Protein AF-A0A7S1A5G5-F1 (afdb_monomer_lite)

Radius of gyration: 17.15 Å; chains: 1; bounding box: 39×40×48 Å

Structure (mmCIF, N/CA/C/O backbone):
data_AF-A0A7S1A5G5-F1
#
_entry.id   AF-A0A7S1A5G5-F1
#
loop_
_atom_site.group_PDB
_atom_site.id
_atom_site.type_symbol
_atom_site.label_atom_id
_atom_site.label_alt_id
_atom_site.label_comp_id
_atom_site.label_asym_id
_atom_site.label_entity_id
_atom_site.label_seq_id
_atom_site.pdbx_PDB_ins_code
_atom_site.Cartn_x
_atom_site.Cartn_y
_atom_site.Cartn_z
_atom_site.occupancy
_atom_site.B_iso_or_equiv
_atom_site.auth_seq_id
_atom_site.auth_comp_id
_atom_site.auth_asym_id
_atom_site.auth_atom_id
_atom_site.pdbx_PDB_model_num
ATOM 1 N N . SER A 1 1 ? -22.396 4.735 -1.078 1.00 53.94 1 SER A N 1
ATOM 2 C CA . SER A 1 1 ? -22.235 4.340 -2.494 1.00 53.94 1 SER A CA 1
ATOM 3 C C . SER A 1 1 ? -21.031 5.068 -3.042 1.00 53.94 1 SER A C 1
ATOM 5 O O . SER A 1 1 ? -21.067 6.291 -3.090 1.00 53.94 1 SER A O 1
ATOM 7 N N . TYR A 1 2 ? -19.968 4.350 -3.393 1.00 58.31 2 TYR A N 1
ATOM 8 C CA . TYR A 1 2 ? -18.767 4.953 -3.966 1.00 58.31 2 TYR A CA 1
ATOM 9 C C . TYR A 1 2 ? -19.059 5.530 -5.351 1.00 58.31 2 TYR A C 1
ATOM 11 O O . TYR A 1 2 ? -19.687 4.869 -6.181 1.00 58.31 2 TYR A O 1
ATOM 19 N N . MET A 1 3 ? -18.633 6.769 -5.598 1.00 66.31 3 MET A N 1
ATOM 20 C CA . MET A 1 3 ? -18.735 7.368 -6.924 1.00 66.31 3 MET A CA 1
ATOM 21 C C . MET A 1 3 ? -17.591 6.822 -7.777 1.00 66.31 3 MET A C 1
ATOM 23 O O . MET A 1 3 ? -16.428 7.109 -7.516 1.00 66.31 3 MET A O 1
ATOM 27 N N . ASN A 1 4 ? -17.918 6.011 -8.783 1.00 71.06 4 ASN A N 1
ATOM 28 C CA . ASN A 1 4 ? -16.939 5.541 -9.758 1.00 71.06 4 ASN A CA 1
ATOM 29 C C . ASN A 1 4 ? -16.370 6.758 -10.514 1.00 71.06 4 ASN A C 1
ATOM 31 O O . ASN A 1 4 ? -17.084 7.420 -11.273 1.00 71.06 4 ASN A O 1
ATOM 35 N N . MET A 1 5 ? -15.085 7.050 -10.293 1.00 74.75 5 MET A N 1
ATOM 36 C CA . MET A 1 5 ? -14.410 8.215 -10.873 1.00 74.75 5 MET A CA 1
ATOM 37 C C . MET A 1 5 ? -13.853 7.948 -12.276 1.00 74.75 5 MET A C 1
ATOM 39 O O . MET A 1 5 ? -13.301 8.865 -12.887 1.00 74.75 5 MET A O 1
ATOM 43 N N . SER A 1 6 ? -14.028 6.743 -12.832 1.00 72.88 6 SER A N 1
ATOM 44 C CA . SER A 1 6 ? -13.452 6.355 -14.124 1.00 72.88 6 SER A CA 1
ATOM 45 C C . SER A 1 6 ? -13.900 7.251 -15.273 1.00 72.88 6 SER A C 1
ATOM 47 O O . SER A 1 6 ? -13.101 7.532 -16.158 1.00 72.88 6 SER A O 1
ATOM 49 N N . ARG A 1 7 ? -15.130 7.787 -15.252 1.00 74.81 7 ARG A N 1
ATOM 50 C CA . ARG A 1 7 ? -15.585 8.741 -16.284 1.00 74.81 7 ARG A CA 1
ATOM 51 C C . ARG A 1 7 ? -14.850 10.076 -16.226 1.00 74.81 7 ARG A C 1
ATOM 53 O O . ARG A 1 7 ? -14.501 10.614 -17.268 1.00 74.81 7 ARG A O 1
ATOM 60 N N . PHE A 1 8 ? -14.619 10.606 -15.027 1.00 77.81 8 PHE A N 1
ATOM 61 C CA . PHE A 1 8 ? -13.888 11.862 -14.860 1.00 77.81 8 PHE A CA 1
ATOM 62 C C . PHE A 1 8 ? -12.409 11.670 -15.205 1.00 77.81 8 PHE A C 1
ATOM 64 O O . PHE A 1 8 ? -11.831 12.440 -15.967 1.00 77.81 8 PHE A O 1
ATOM 71 N N . ARG A 1 9 ? -11.817 10.576 -14.721 1.00 77.56 9 ARG A N 1
ATOM 72 C CA . ARG A 1 9 ? -10.421 10.224 -14.992 1.00 77.56 9 ARG A CA 1
ATOM 73 C C . ARG A 1 9 ? -10.179 9.828 -16.450 1.00 77.56 9 ARG A C 1
ATOM 75 O O . ARG A 1 9 ? -9.065 9.988 -16.923 1.00 77.56 9 ARG A O 1
ATOM 82 N N . ALA A 1 10 ? -11.202 9.399 -17.193 1.00 76.00 10 ALA A N 1
ATOM 83 C CA . ALA A 1 10 ? -11.116 9.212 -18.644 1.00 76.00 10 ALA A CA 1
ATOM 84 C C . ALA A 1 10 ? -10.923 10.523 -19.419 1.00 76.00 10 ALA A C 1
ATOM 86 O O . ALA A 1 10 ? -10.348 10.493 -20.503 1.00 76.00 10 ALA A O 1
ATOM 87 N N . LEU A 1 11 ? -11.392 11.660 -18.889 1.00 81.38 11 LEU A N 1
ATOM 88 C CA . LEU A 1 11 ? -11.226 12.969 -19.532 1.00 81.38 11 LEU A CA 1
ATOM 89 C C . LEU A 1 11 ? -9.823 13.545 -19.310 1.00 81.38 11 LEU A C 1
ATOM 91 O O . LEU A 1 11 ? -9.314 14.251 -20.175 1.00 81.38 11 LEU A O 1
ATOM 95 N N . CYS A 1 12 ? -9.198 13.219 -18.174 1.00 75.88 12 CYS A N 1
ATOM 96 C CA . CYS A 1 12 ? -7.877 13.717 -17.782 1.00 75.88 12 CYS A CA 1
ATOM 97 C C . CYS A 1 12 ? -6.960 12.576 -17.292 1.00 75.88 12 CYS A C 1
ATOM 99 O O . CYS A 1 12 ? -6.492 12.620 -16.152 1.00 75.88 12 CYS A O 1
ATOM 101 N N . PRO A 1 13 ? -6.700 11.531 -18.099 1.00 73.88 13 PRO A N 1
ATOM 102 C CA . PRO A 1 13 ? -6.067 10.311 -17.602 1.00 73.88 13 PRO A CA 1
ATOM 103 C C . PRO A 1 13 ? -4.611 10.530 -17.170 1.00 73.88 13 PRO A C 1
ATOM 105 O O . PRO A 1 13 ? -4.161 9.868 -16.238 1.00 73.88 13 PRO A O 1
ATOM 108 N N . GLU A 1 14 ? -3.904 11.491 -17.770 1.00 71.81 14 GLU A N 1
ATOM 109 C CA . GLU A 1 14 ? -2.570 11.925 -17.327 1.00 71.81 14 GLU A CA 1
ATOM 110 C C . GLU A 1 14 ? -2.634 12.606 -15.961 1.00 71.81 14 GLU A C 1
ATOM 112 O O . GLU A 1 14 ? -2.073 12.105 -14.997 1.00 71.81 14 GLU A O 1
ATOM 117 N N . THR A 1 15 ? -3.403 13.692 -15.839 1.00 74.56 15 THR A N 1
ATOM 118 C CA . THR A 1 15 ? -3.534 14.451 -14.584 1.00 74.56 15 THR A CA 1
ATOM 119 C C . THR A 1 15 ? -4.036 13.591 -13.428 1.00 74.56 15 THR A C 1
ATOM 121 O O . THR A 1 15 ? -3.717 13.849 -12.272 1.00 74.56 15 THR A O 1
ATOM 124 N N . CYS A 1 16 ? -4.848 12.580 -13.727 1.00 73.38 16 CYS A N 1
ATOM 125 C CA . CYS A 1 16 ? -5.401 11.685 -12.728 1.00 73.38 16 CYS A CA 1
ATOM 126 C C . CYS A 1 16 ? -4.506 10.490 -12.389 1.00 73.38 16 CYS A C 1
ATOM 128 O O . CYS A 1 16 ? -4.918 9.708 -11.538 1.00 73.38 16 CYS A O 1
ATOM 130 N N . GLY A 1 17 ? -3.340 10.318 -13.019 1.00 73.69 17 GLY A N 1
ATOM 131 C CA . GLY A 1 17 ? -2.408 9.228 -12.698 1.00 73.69 17 GLY A CA 1
ATOM 132 C C . GLY A 1 17 ? -2.804 7.866 -13.259 1.00 73.69 17 GLY A C 1
ATOM 133 O O . GLY A 1 17 ? -2.367 6.814 -12.787 1.00 73.69 17 GLY A O 1
ATOM 134 N N . CYS A 1 18 ? -3.696 7.874 -14.246 1.00 75.56 18 CYS A N 1
ATOM 135 C CA . CYS A 1 18 ? -4.133 6.677 -14.951 1.00 75.56 18 CYS A CA 1
ATOM 136 C C . CYS A 1 18 ? -3.281 6.401 -16.189 1.00 75.56 18 CYS A C 1
ATOM 138 O O . CYS A 1 18 ? -3.142 5.250 -16.590 1.00 75.56 18 CYS A O 1
ATOM 140 N N . HIS A 1 19 ? -2.713 7.456 -16.773 1.00 66.62 19 HIS A N 1
ATOM 141 C CA . HIS A 1 19 ? -1.817 7.415 -17.923 1.00 66.62 19 HIS A CA 1
ATOM 142 C C . HIS A 1 19 ? -0.370 7.759 -17.553 1.00 66.62 19 HIS A C 1
ATOM 144 O O . HIS A 1 19 ? 0.483 7.723 -18.436 1.00 66.62 19 HIS A O 1
ATOM 150 N N . ASP A 1 20 ? -0.094 8.145 -16.300 1.00 54.00 20 ASP A N 1
ATOM 151 C CA . ASP A 1 20 ? 1.200 8.714 -15.909 1.00 54.00 20 ASP A CA 1
ATOM 152 C C . ASP A 1 20 ? 2.290 7.638 -15.888 1.00 54.00 20 ASP A C 1
ATOM 154 O O . ASP A 1 20 ? 2.591 7.007 -14.890 1.00 54.00 20 ASP A O 1
ATOM 158 N N . PHE A 1 21 ? 2.786 7.376 -17.088 1.00 53.59 21 PHE A N 1
ATOM 159 C CA . PHE A 1 21 ? 4.011 6.675 -17.422 1.00 53.59 21 PHE A CA 1
ATOM 160 C C . PHE A 1 21 ? 4.822 7.512 -18.435 1.00 53.59 21 PHE A C 1
ATOM 162 O O . PHE A 1 21 ? 5.842 7.065 -18.949 1.00 53.59 21 PHE A O 1
ATOM 169 N N . ALA A 1 22 ? 4.321 8.702 -18.805 1.00 35.31 22 ALA A N 1
ATOM 170 C CA . ALA A 1 22 ? 4.762 9.468 -19.972 1.00 35.31 22 ALA A CA 1
ATOM 171 C C . ALA A 1 22 ? 5.709 10.629 -19.630 1.00 35.31 22 ALA A C 1
ATOM 173 O O . ALA A 1 22 ? 6.331 11.183 -20.535 1.00 35.31 22 ALA A O 1
ATOM 174 N N . ARG A 1 23 ? 5.842 11.009 -18.350 1.00 39.91 23 ARG A N 1
ATOM 175 C CA . ARG A 1 23 ? 6.728 12.112 -17.929 1.00 39.91 23 ARG A CA 1
ATOM 176 C C . ARG A 1 23 ? 8.087 11.679 -17.378 1.00 39.91 23 ARG A C 1
ATOM 178 O O . ARG A 1 23 ? 8.891 12.539 -17.039 1.00 39.91 23 ARG A O 1
ATOM 185 N N . GLY A 1 24 ? 8.369 10.380 -17.382 1.00 37.06 24 GLY A N 1
ATOM 186 C CA . GLY A 1 24 ? 9.663 9.815 -17.018 1.00 37.06 24 GLY A CA 1
ATOM 187 C C . GLY A 1 24 ? 9.521 8.347 -16.642 1.00 37.06 24 GLY A C 1
ATOM 188 O O . GLY A 1 24 ? 8.465 7.916 -16.185 1.00 37.06 24 GLY A O 1
ATOM 189 N N . PHE A 1 25 ? 10.597 7.581 -16.802 1.00 43.62 25 PHE A N 1
ATOM 190 C CA . PHE A 1 25 ? 10.705 6.182 -16.364 1.00 43.62 25 PHE A CA 1
ATOM 191 C C . PHE A 1 25 ? 10.647 6.009 -14.828 1.00 43.62 25 PHE A C 1
ATOM 193 O O . PHE A 1 25 ? 10.881 4.915 -14.323 1.00 43.62 25 PHE A O 1
ATOM 200 N N . GLU A 1 26 ? 10.340 7.085 -14.101 1.00 48.31 26 GLU A N 1
ATOM 201 C CA . GLU A 1 26 ? 10.423 7.225 -12.647 1.00 48.31 26 GLU A CA 1
ATOM 202 C C . GLU A 1 26 ? 9.065 7.015 -11.947 1.00 48.31 26 GLU A C 1
ATOM 204 O O . GLU A 1 26 ? 9.048 6.684 -10.769 1.00 48.31 26 GLU A O 1
ATOM 209 N N . ASP A 1 27 ? 7.926 7.097 -12.656 1.00 51.88 27 ASP A N 1
ATOM 210 C CA . ASP A 1 27 ? 6.588 7.011 -12.037 1.00 51.88 27 ASP A CA 1
ATOM 211 C C . ASP A 1 27 ? 5.719 5.867 -12.589 1.00 51.88 27 ASP A C 1
ATOM 213 O O . ASP A 1 27 ? 4.589 6.029 -13.035 1.00 51.88 2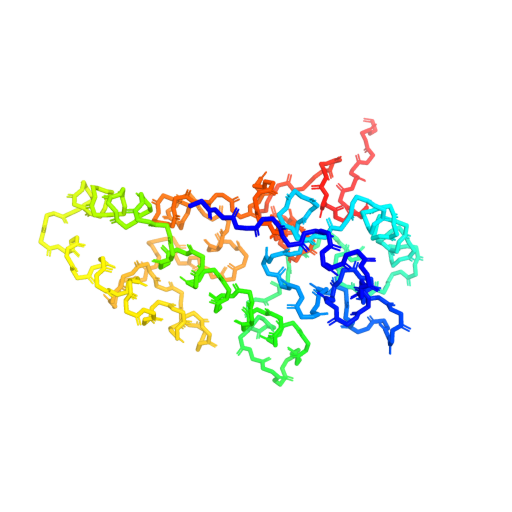7 ASP A O 1
ATOM 217 N N . VAL A 1 28 ? 6.221 4.634 -12.515 1.00 52.34 28 VAL A N 1
ATOM 218 C CA . VAL A 1 28 ? 5.406 3.419 -12.762 1.00 52.34 28 VAL A CA 1
ATOM 219 C C . VAL A 1 28 ? 4.363 3.157 -11.673 1.00 52.34 28 VAL A C 1
ATOM 221 O O . VAL A 1 28 ? 3.599 2.186 -11.725 1.00 52.34 28 VAL A O 1
ATOM 224 N N . THR A 1 29 ? 4.335 4.020 -10.667 1.00 56.38 29 THR A N 1
ATOM 225 C CA . THR A 1 29 ? 3.512 3.890 -9.480 1.00 56.38 29 THR A CA 1
ATOM 226 C C . THR A 1 29 ? 2.082 4.378 -9.730 1.00 56.38 29 THR A C 1
ATOM 228 O O . THR A 1 29 ? 1.156 3.961 -9.022 1.00 56.38 29 THR A O 1
ATOM 231 N N . GLY A 1 30 ? 1.888 5.185 -10.789 1.00 58.06 30 GLY A N 1
ATOM 232 C CA . GLY A 1 30 ? 0.628 5.757 -11.264 1.00 58.06 30 GLY A CA 1
ATOM 233 C C . GLY A 1 30 ? 0.053 6.791 -10.297 1.00 58.06 30 GLY A C 1
ATOM 234 O O . GLY A 1 30 ? -1.140 6.752 -9.960 1.00 58.06 30 GLY A O 1
ATOM 235 N N . TRP A 1 31 ? 0.916 7.661 -9.789 1.00 65.12 31 TRP A N 1
ATOM 236 C CA . TRP A 1 31 ? 0.532 8.873 -9.083 1.00 65.12 31 TRP A CA 1
ATOM 237 C C . TRP A 1 31 ? -0.184 9.846 -10.042 1.00 65.12 31 TRP A C 1
ATOM 239 O O . TRP A 1 31 ? 0.112 9.847 -11.231 1.00 65.12 31 TRP A O 1
ATOM 249 N N . PRO A 1 32 ? -1.166 10.656 -9.597 1.00 72.62 32 PRO A N 1
ATOM 250 C CA . PRO A 1 32 ? -1.780 10.723 -8.266 1.00 72.62 32 PRO A CA 1
ATOM 251 C C . PRO A 1 32 ? -2.921 9.719 -8.019 1.00 72.62 32 PRO A C 1
ATOM 253 O O . PRO A 1 32 ? -3.595 9.818 -6.996 1.00 72.62 32 PRO A O 1
ATOM 256 N N . ALA A 1 33 ? -3.195 8.762 -8.917 1.00 78.88 33 ALA A N 1
ATOM 257 C CA . ALA A 1 33 ? -4.305 7.821 -8.714 1.00 78.88 33 ALA A CA 1
ATOM 258 C C . ALA A 1 33 ? -4.102 6.924 -7.483 1.00 78.88 33 ALA A C 1
ATOM 260 O O . ALA A 1 33 ? -5.093 6.517 -6.874 1.00 78.88 33 ALA A O 1
ATOM 261 N N . THR A 1 34 ? -2.837 6.590 -7.188 1.00 85.88 34 THR A N 1
ATOM 262 C CA . THR A 1 34 ? -2.381 5.732 -6.081 1.00 85.88 34 THR A CA 1
ATOM 263 C C . THR A 1 34 ? -3.257 4.483 -5.924 1.00 85.88 34 THR A C 1
ATOM 265 O O . THR A 1 34 ? -3.398 3.698 -6.867 1.00 85.88 34 THR A O 1
ATOM 268 N N . ILE A 1 35 ? -3.892 4.302 -4.768 1.00 89.56 35 ILE A N 1
ATOM 269 C CA . ILE A 1 35 ? -4.767 3.176 -4.455 1.00 89.56 35 ILE A CA 1
ATOM 270 C C . ILE A 1 35 ? -6.036 3.147 -5.313 1.00 89.56 35 ILE A C 1
ATOM 272 O O . ILE A 1 35 ? -6.572 2.086 -5.620 1.00 89.56 35 ILE A O 1
ATOM 276 N N . PHE A 1 36 ? -6.504 4.298 -5.787 1.00 88.69 36 PHE A N 1
ATOM 277 C CA . PHE A 1 36 ? -7.690 4.392 -6.635 1.00 88.69 36 PHE A CA 1
ATOM 278 C C . PHE A 1 36 ? -7.375 4.126 -8.108 1.00 88.69 36 PHE A C 1
ATOM 280 O O . PHE A 1 36 ? -8.221 4.338 -8.972 1.00 88.69 36 PHE A O 1
ATOM 287 N N . GLY A 1 37 ? -6.154 3.711 -8.430 1.00 84.19 37 GLY A N 1
ATOM 288 C CA . GLY A 1 37 ? -5.707 3.472 -9.792 1.00 84.19 37 GLY A CA 1
ATOM 289 C C . GLY A 1 37 ? -6.096 2.116 -10.389 1.00 84.19 37 GLY A C 1
ATOM 290 O O . GLY A 1 37 ? -5.412 1.663 -11.311 1.00 84.19 37 GLY A O 1
ATOM 291 N N . SER A 1 38 ? -7.121 1.439 -9.855 1.00 84.06 38 SER A N 1
ATOM 292 C CA . SER A 1 38 ? -7.667 0.198 -10.425 1.00 84.06 38 SER A CA 1
ATOM 293 C C . SER A 1 38 ? -8.583 0.489 -11.608 1.00 84.06 38 SER A C 1
ATOM 295 O O . SER A 1 38 ? -9.193 1.558 -11.681 1.00 84.06 38 SER A O 1
ATOM 297 N N . SER A 1 39 ? -8.720 -0.473 -12.521 1.00 76.88 39 SER A N 1
ATOM 298 C CA . SER A 1 39 ? -9.602 -0.318 -13.680 1.00 76.88 39 SER A CA 1
ATOM 299 C C . SER A 1 39 ? -11.089 -0.249 -13.305 1.00 76.88 39 SER A C 1
ATOM 301 O O . SER A 1 39 ? -11.886 0.426 -13.953 1.00 76.88 39 SER A O 1
ATOM 303 N N . VAL A 1 40 ? -11.472 -0.916 -12.215 1.00 76.19 40 VAL A N 1
ATOM 304 C CA . VAL A 1 40 ? -12.870 -0.980 -11.770 1.00 76.19 40 VAL A CA 1
ATOM 305 C C . VAL A 1 40 ? -13.297 0.294 -11.043 1.00 76.19 40 VAL A C 1
ATOM 307 O O . VAL A 1 40 ? -14.464 0.680 -11.119 1.00 76.19 40 VAL A O 1
ATOM 310 N N . PHE A 1 41 ? -12.375 0.954 -10.338 1.00 73.94 41 PHE A N 1
ATOM 311 C CA . PHE A 1 41 ? -12.731 2.006 -9.386 1.00 73.94 41 PHE A CA 1
ATOM 312 C C . PHE A 1 41 ? -12.289 3.412 -9.794 1.00 73.94 41 PHE A C 1
ATOM 314 O O . PHE A 1 41 ? -12.915 4.388 -9.372 1.00 73.94 41 PHE A O 1
ATOM 321 N N . GLY A 1 42 ? -11.254 3.551 -10.627 1.00 79.38 42 GLY A N 1
ATOM 322 C CA . GLY A 1 42 ? -10.802 4.888 -11.000 1.00 79.38 42 GLY A CA 1
ATOM 323 C C . GLY A 1 42 ? -10.154 5.041 -12.362 1.00 79.38 42 GLY A C 1
ATOM 324 O O . GLY A 1 42 ? -10.377 6.065 -12.995 1.00 79.38 42 GLY A O 1
ATOM 325 N N . CYS A 1 43 ? -9.357 4.101 -12.849 1.00 84.31 43 CYS A N 1
ATOM 326 C CA . CYS A 1 43 ? -8.720 4.263 -14.151 1.00 84.31 43 CYS A CA 1
ATOM 327 C C . CYS A 1 43 ? -9.528 3.597 -15.269 1.00 84.31 43 CYS A C 1
ATOM 329 O O . CYS A 1 43 ? -10.088 2.531 -15.055 1.00 84.31 43 CYS A O 1
ATOM 331 N N . PRO A 1 44 ? -9.621 4.194 -16.467 1.00 83.62 44 PRO A N 1
ATOM 332 C CA . PRO A 1 44 ? -10.264 3.540 -17.605 1.00 83.62 44 PRO A CA 1
ATOM 333 C C . PRO A 1 44 ? -9.566 2.227 -17.985 1.00 83.62 44 PRO A C 1
ATOM 335 O O . PRO A 1 44 ? -8.341 2.132 -17.902 1.00 83.62 44 PRO A O 1
ATOM 338 N N . ASP A 1 45 ? -10.313 1.245 -18.498 1.00 82.25 45 ASP A N 1
ATOM 339 C CA . ASP A 1 45 ? -9.741 -0.022 -18.988 1.00 82.25 45 ASP A CA 1
ATOM 340 C C . ASP A 1 45 ? -8.693 0.182 -20.093 1.00 82.25 45 ASP A C 1
ATOM 342 O O . ASP A 1 45 ? -7.724 -0.567 -20.180 1.00 82.25 45 ASP A O 1
ATOM 346 N N . SER A 1 46 ? -8.813 1.232 -20.910 1.00 79.69 46 SER A N 1
ATOM 347 C CA . SER A 1 46 ? -7.802 1.559 -21.925 1.00 79.69 46 SER A CA 1
ATOM 348 C C . SER A 1 46 ? -6.414 1.814 -21.320 1.00 79.69 46 SER A C 1
ATOM 350 O O . SER A 1 46 ? -5.407 1.431 -21.916 1.00 79.69 46 SER A O 1
ATOM 352 N N . CYS A 1 47 ? -6.343 2.373 -20.108 1.00 77.75 47 CYS A N 1
ATOM 353 C CA . CYS A 1 47 ? -5.088 2.583 -19.385 1.00 77.75 47 CYS A CA 1
ATOM 354 C C . CYS A 1 47 ? -4.431 1.264 -18.946 1.00 77.75 47 CYS A C 1
ATOM 356 O O . CYS A 1 47 ? -3.209 1.200 -18.810 1.00 77.75 47 CYS A O 1
ATOM 358 N N . LYS A 1 48 ? -5.211 0.189 -18.764 1.00 77.75 48 LYS A N 1
ATOM 359 C CA . LYS A 1 48 ? -4.685 -1.138 -18.409 1.00 77.75 48 LYS A CA 1
ATOM 360 C C . LYS A 1 48 ? -3.782 -1.691 -19.510 1.00 77.75 48 LYS A C 1
ATOM 362 O O . LYS A 1 48 ? -2.699 -2.177 -19.198 1.00 77.75 48 LYS A O 1
ATOM 367 N N . HIS A 1 49 ? -4.191 -1.581 -20.775 1.00 78.12 49 HIS A N 1
ATOM 368 C CA . HIS A 1 49 ? -3.399 -2.068 -21.910 1.00 78.12 49 HIS A CA 1
ATOM 369 C C . HIS A 1 49 ? -2.055 -1.345 -22.028 1.00 78.12 49 HIS A C 1
ATOM 371 O O . HIS A 1 49 ? -1.026 -1.989 -22.224 1.00 78.12 49 HIS A O 1
ATOM 377 N N . VAL A 1 50 ? -2.062 -0.023 -21.842 1.00 77.38 50 VAL A N 1
ATOM 378 C CA . VAL A 1 50 ? -0.841 0.794 -21.841 1.00 77.38 50 VAL A CA 1
ATOM 379 C C . VAL A 1 50 ? 0.091 0.364 -20.708 1.00 77.38 50 VAL A C 1
ATOM 381 O O . VAL A 1 50 ? 1.266 0.106 -20.950 1.00 77.38 50 VAL A O 1
ATOM 384 N N . ARG A 1 51 ? -0.435 0.178 -19.490 1.00 74.38 51 ARG A N 1
ATOM 385 C CA . ARG A 1 51 ? 0.350 -0.301 -18.342 1.00 74.38 51 ARG A CA 1
ATOM 386 C C . ARG A 1 51 ? 0.997 -1.664 -18.601 1.00 74.38 51 ARG A C 1
ATOM 388 O O . ARG A 1 51 ? 2.164 -1.853 -18.273 1.00 74.38 51 ARG A O 1
ATOM 395 N N . THR A 1 52 ? 0.262 -2.607 -19.193 1.00 76.88 52 THR A N 1
ATOM 396 C CA . THR A 1 52 ? 0.809 -3.927 -19.547 1.00 76.88 52 THR A CA 1
ATOM 397 C C . THR A 1 52 ? 1.945 -3.810 -20.563 1.00 76.88 52 THR A C 1
ATOM 399 O O . THR A 1 52 ? 2.998 -4.404 -20.351 1.00 76.88 52 THR A O 1
ATOM 402 N N . ALA A 1 53 ? 1.770 -3.015 -21.623 1.00 80.25 53 ALA A N 1
ATOM 403 C CA . ALA A 1 53 ? 2.810 -2.810 -22.632 1.00 80.25 53 ALA A CA 1
ATOM 404 C C . ALA A 1 53 ? 4.081 -2.170 -22.042 1.00 80.25 53 ALA A C 1
ATOM 406 O O . ALA A 1 53 ? 5.195 -2.543 -22.398 1.00 80.25 53 ALA A O 1
ATOM 407 N N . ILE A 1 54 ? 3.926 -1.239 -21.098 1.00 75.31 54 ILE A N 1
ATOM 408 C CA . ILE A 1 54 ? 5.053 -0.583 -20.425 1.00 75.31 54 ILE A CA 1
ATOM 409 C C . ILE A 1 54 ? 5.770 -1.540 -19.475 1.00 75.31 54 ILE A C 1
ATOM 411 O O . ILE A 1 54 ? 6.994 -1.584 -19.486 1.00 75.31 54 ILE A O 1
ATOM 415 N N . SER A 1 55 ? 5.038 -2.354 -18.709 1.00 71.44 55 SER A N 1
ATOM 416 C CA . SER A 1 55 ? 5.645 -3.402 -17.874 1.00 71.44 55 SER A CA 1
ATOM 417 C C . SER A 1 55 ? 6.471 -4.387 -18.713 1.00 71.44 55 SER A C 1
ATOM 419 O O . SER A 1 55 ? 7.585 -4.735 -18.327 1.00 71.44 55 SER A O 1
ATOM 421 N N . GLN A 1 56 ? 5.980 -4.766 -19.900 1.00 77.69 56 GLN A N 1
ATOM 422 C CA . GLN A 1 56 ? 6.737 -5.578 -20.862 1.00 77.69 56 GLN A CA 1
ATOM 423 C C . GLN A 1 56 ? 7.997 -4.859 -21.356 1.00 77.69 56 GLN A C 1
ATOM 425 O O . GLN A 1 56 ? 9.070 -5.456 -21.409 1.00 77.69 56 GLN A O 1
ATOM 430 N N . TRP A 1 57 ? 7.890 -3.575 -21.700 1.00 80.88 57 TRP A N 1
ATOM 431 C CA . TRP A 1 57 ? 9.038 -2.793 -22.150 1.00 80.88 57 TRP A CA 1
ATOM 432 C C . TRP A 1 57 ? 10.111 -2.643 -21.058 1.00 80.88 57 TRP A C 1
ATOM 434 O O . TRP A 1 57 ? 11.289 -2.836 -21.347 1.00 80.88 57 TRP A O 1
ATOM 444 N N . LEU A 1 58 ? 9.709 -2.366 -19.812 1.00 74.56 58 LEU A N 1
ATOM 445 C CA . LEU A 1 58 ? 10.592 -2.255 -18.642 1.00 74.56 58 LEU A CA 1
ATOM 446 C C . LEU A 1 58 ? 11.325 -3.560 -18.346 1.00 74.56 58 LEU A C 1
ATOM 448 O O . LEU A 1 58 ? 12.526 -3.569 -18.085 1.00 74.56 58 LEU A O 1
ATOM 452 N N . PHE A 1 59 ? 10.607 -4.677 -18.451 1.00 75.50 59 PHE A N 1
ATOM 453 C CA . PHE A 1 59 ? 11.210 -5.996 -18.349 1.00 75.50 59 PHE A CA 1
ATOM 454 C C . PHE A 1 59 ? 12.305 -6.194 -19.406 1.00 75.50 59 PHE A C 1
ATOM 456 O O . PHE A 1 59 ? 13.429 -6.560 -19.071 1.00 75.50 59 PHE A O 1
ATOM 463 N N . HIS A 1 60 ? 12.015 -5.884 -20.674 1.00 80.75 60 HIS A N 1
ATOM 464 C CA . HIS A 1 60 ? 12.997 -6.018 -21.751 1.00 80.75 60 HIS A CA 1
ATOM 465 C C . HIS A 1 60 ? 14.186 -5.060 -21.627 1.00 80.75 60 HIS A C 1
ATOM 467 O O . HIS A 1 60 ? 15.288 -5.413 -22.047 1.00 80.75 60 HIS A O 1
ATOM 473 N N . SER A 1 61 ? 13.990 -3.867 -21.064 1.00 81.25 61 SER A N 1
ATOM 474 C CA . SER A 1 61 ? 15.075 -2.915 -20.817 1.00 81.25 61 SER A CA 1
ATOM 475 C C . SER A 1 61 ? 15.851 -3.199 -19.529 1.00 81.25 61 SER A C 1
ATOM 477 O O . SER A 1 61 ? 16.885 -2.569 -19.319 1.00 81.25 61 SER A O 1
ATOM 479 N N . GLN A 1 62 ? 15.397 -4.150 -18.698 1.00 77.62 62 GLN A N 1
ATOM 480 C CA . GLN A 1 62 ? 15.922 -4.418 -17.352 1.00 77.62 62 GLN A CA 1
ATOM 481 C C . GLN A 1 62 ? 15.944 -3.160 -16.470 1.00 77.62 62 GLN A C 1
ATOM 483 O O . GLN A 1 62 ? 16.828 -2.977 -15.634 1.00 77.62 62 GLN A O 1
ATOM 488 N N . MET A 1 63 ? 14.974 -2.268 -16.679 1.00 72.31 63 MET A N 1
ATOM 489 C CA . MET A 1 63 ? 14.860 -1.004 -15.960 1.00 72.31 63 MET A CA 1
ATOM 490 C C . MET A 1 63 ? 13.552 -0.952 -15.181 1.00 72.31 63 MET A C 1
ATOM 492 O O . MET A 1 63 ? 12.523 -1.455 -15.624 1.00 72.31 63 MET A O 1
ATOM 496 N N . GLY A 1 64 ? 13.588 -0.278 -14.034 1.00 68.81 64 GLY A N 1
ATOM 497 C CA . GLY A 1 64 ? 12.405 0.024 -13.237 1.00 68.81 64 GLY A CA 1
ATOM 498 C C . GLY A 1 64 ? 11.954 -1.090 -12.290 1.00 68.81 64 GLY A C 1
ATOM 499 O O . GLY A 1 64 ? 12.539 -2.170 -12.184 1.00 68.81 64 GLY A O 1
ATOM 500 N N . ILE A 1 65 ? 10.895 -0.775 -11.550 1.00 68.75 65 ILE A N 1
ATOM 501 C CA . ILE A 1 65 ? 10.352 -1.624 -10.488 1.00 68.75 65 ILE A CA 1
ATOM 502 C C . ILE A 1 65 ? 9.697 -2.862 -11.095 1.00 68.75 65 ILE A C 1
ATOM 504 O O . ILE A 1 65 ? 8.976 -2.779 -12.090 1.00 68.75 65 ILE A O 1
ATOM 508 N N . GLY A 1 66 ? 9.960 -4.018 -10.488 1.00 66.38 66 GLY A N 1
ATOM 509 C CA . GLY A 1 66 ? 9.447 -5.295 -10.968 1.00 66.38 66 GLY A CA 1
ATOM 510 C C . GLY A 1 66 ? 10.235 -5.884 -12.140 1.00 66.38 66 GLY A C 1
ATOM 511 O O . GLY A 1 66 ? 9.863 -6.954 -12.607 1.00 66.38 66 GLY A O 1
ATOM 512 N N . ALA A 1 67 ? 11.342 -5.282 -12.594 1.00 74.38 67 ALA A N 1
ATOM 513 C CA . ALA A 1 67 ? 12.166 -5.858 -13.666 1.00 74.38 67 ALA A CA 1
ATOM 514 C C . ALA A 1 67 ? 12.710 -7.264 -13.330 1.00 74.38 67 ALA A C 1
ATOM 516 O O . ALA A 1 67 ? 12.828 -8.095 -14.224 1.00 74.38 67 ALA A O 1
ATOM 517 N N . ASN A 1 68 ? 12.957 -7.558 -12.047 1.00 83.56 68 ASN A N 1
ATOM 518 C CA . ASN A 1 68 ? 13.550 -8.824 -11.589 1.00 83.56 68 ASN A CA 1
ATOM 519 C C . ASN A 1 68 ? 12.596 -9.715 -10.775 1.00 83.56 68 ASN A C 1
ATOM 521 O O . ASN A 1 68 ? 13.059 -10.615 -10.084 1.00 83.56 68 ASN A O 1
ATOM 525 N N . CYS A 1 69 ? 11.284 -9.461 -10.810 1.00 89.31 69 CYS A N 1
ATOM 526 C CA . CYS A 1 69 ? 10.305 -10.143 -9.958 1.00 89.31 69 CYS A CA 1
ATOM 527 C C . CYS A 1 69 ? 10.734 -10.177 -8.480 1.00 89.31 69 CYS A C 1
ATOM 529 O O . CYS A 1 69 ? 10.743 -11.215 -7.825 1.00 89.31 69 CYS A O 1
ATOM 531 N N . THR A 1 70 ? 11.144 -9.028 -7.955 1.00 92.19 70 THR A N 1
ATOM 532 C CA . THR A 1 70 ? 11.565 -8.880 -6.562 1.00 92.19 70 THR A CA 1
ATOM 533 C C . THR A 1 70 ? 10.669 -7.879 -5.865 1.00 92.19 70 THR A C 1
ATOM 535 O O . THR A 1 70 ? 10.299 -6.863 -6.457 1.00 92.19 70 THR A O 1
ATOM 538 N N . ASP A 1 71 ? 10.357 -8.150 -4.602 1.00 94.81 71 ASP A N 1
ATOM 539 C CA . ASP A 1 71 ? 9.698 -7.175 -3.742 1.00 94.81 71 ASP A CA 1
ATOM 540 C C . ASP A 1 71 ? 10.570 -5.934 -3.568 1.00 94.81 71 ASP A C 1
ATOM 542 O O . ASP A 1 71 ? 11.795 -6.021 -3.436 1.00 94.81 71 ASP A O 1
ATOM 546 N N . VAL A 1 72 ? 9.923 -4.775 -3.545 1.00 93.81 72 VAL A N 1
ATOM 547 C CA . VAL A 1 72 ? 10.573 -3.521 -3.186 1.00 93.81 72 VAL A CA 1
ATOM 548 C C . VAL A 1 72 ? 11.015 -3.588 -1.716 1.00 93.81 72 VAL A C 1
ATOM 550 O O . VAL A 1 72 ? 10.210 -3.965 -0.855 1.00 93.81 72 VAL A O 1
ATOM 553 N N . PRO A 1 73 ? 12.277 -3.234 -1.400 1.00 96.31 73 PRO A N 1
ATOM 554 C CA . PRO A 1 73 ? 12.758 -3.191 -0.024 1.00 96.31 73 PRO A CA 1
ATOM 555 C C . PRO A 1 73 ? 11.895 -2.276 0.845 1.00 96.31 73 PRO A C 1
ATOM 557 O O . PRO A 1 73 ? 11.473 -1.204 0.412 1.00 96.31 73 PRO A O 1
ATOM 560 N N . HIS A 1 74 ? 11.644 -2.677 2.089 1.00 96.62 74 HIS A N 1
ATOM 561 C CA . HIS A 1 74 ? 10.784 -1.907 2.987 1.00 96.62 74 HIS A CA 1
ATOM 562 C C . HIS A 1 74 ? 11.315 -0.495 3.271 1.00 96.62 74 HIS A C 1
ATOM 564 O O . HIS A 1 74 ? 10.526 0.425 3.439 1.00 96.62 74 HIS A O 1
ATOM 570 N N . GLU A 1 75 ? 12.633 -0.304 3.248 1.00 97.00 75 GLU A N 1
ATOM 571 C CA . GLU A 1 75 ? 13.274 0.998 3.401 1.00 97.00 75 GLU A CA 1
ATOM 572 C C . GLU A 1 75 ? 12.945 1.932 2.235 1.00 97.00 75 GLU A C 1
ATOM 574 O O . GLU A 1 75 ? 12.757 3.120 2.454 1.00 97.00 75 GLU A O 1
ATOM 579 N N . ALA A 1 76 ? 12.816 1.412 1.011 1.00 95.19 76 ALA A N 1
ATOM 580 C CA . ALA A 1 76 ? 12.417 2.217 -0.142 1.00 95.19 76 ALA A CA 1
ATOM 581 C C . ALA A 1 76 ? 10.960 2.699 -0.017 1.00 95.19 76 ALA A C 1
ATOM 583 O O . ALA A 1 76 ? 10.638 3.800 -0.449 1.00 95.19 76 ALA A O 1
ATOM 584 N N . LEU A 1 77 ? 10.082 1.911 0.623 1.00 94.69 77 LEU A N 1
ATOM 585 C CA . LEU A 1 77 ? 8.687 2.299 0.878 1.00 94.69 77 LEU A CA 1
ATOM 586 C C . LEU A 1 77 ? 8.568 3.478 1.848 1.00 94.69 77 LEU A C 1
ATOM 588 O O . LEU A 1 77 ? 7.635 4.265 1.730 1.00 94.69 77 LEU A O 1
ATOM 592 N N . THR A 1 78 ? 9.473 3.612 2.815 1.00 96.81 78 THR A N 1
ATOM 593 C CA . THR A 1 78 ? 9.286 4.554 3.932 1.00 96.81 78 THR A CA 1
ATOM 594 C C . THR A 1 78 ? 10.371 5.618 4.032 1.00 96.81 78 THR A C 1
ATOM 596 O O . THR A 1 78 ? 10.168 6.621 4.706 1.00 96.81 78 THR A O 1
ATOM 599 N N . ASN A 1 79 ? 11.510 5.443 3.358 1.00 96.62 79 ASN A N 1
ATOM 600 C CA . ASN A 1 79 ? 12.613 6.394 3.379 1.00 96.62 79 ASN A CA 1
ATOM 601 C C . ASN A 1 79 ? 12.791 7.081 2.010 1.00 96.62 79 ASN A C 1
ATOM 603 O O . ASN A 1 79 ? 13.316 6.464 1.076 1.00 96.62 79 ASN A O 1
ATOM 607 N N . PRO A 1 80 ? 12.451 8.379 1.891 1.00 93.31 80 PRO A N 1
ATOM 608 C CA . PRO A 1 80 ? 12.603 9.119 0.642 1.00 93.31 80 PRO A CA 1
ATOM 609 C C . PRO A 1 80 ? 14.067 9.324 0.218 1.00 93.31 80 PRO A C 1
ATOM 611 O O . PRO A 1 80 ? 14.312 9.658 -0.937 1.00 93.31 80 PRO A O 1
ATOM 614 N N . GLU A 1 81 ? 15.043 9.131 1.114 1.00 95.62 81 GLU A N 1
ATOM 615 C CA . GLU A 1 81 ? 16.470 9.154 0.758 1.00 95.62 81 GLU A CA 1
ATOM 616 C C . GLU A 1 81 ? 16.912 7.882 0.019 1.00 95.62 81 GLU A C 1
ATOM 618 O O . GLU A 1 81 ? 17.896 7.917 -0.719 1.00 95.62 81 GLU A O 1
ATOM 623 N N . VAL A 1 82 ? 16.201 6.765 0.220 1.00 93.75 82 VAL A N 1
ATOM 624 C CA . VAL A 1 82 ? 16.462 5.493 -0.472 1.00 93.75 82 VAL A CA 1
ATOM 625 C C . VAL A 1 82 ? 15.777 5.490 -1.833 1.00 93.75 82 VAL A C 1
ATOM 627 O O . VAL A 1 82 ? 16.422 5.202 -2.838 1.00 93.75 82 VAL A O 1
ATOM 630 N N . ASP A 1 83 ? 14.484 5.821 -1.864 1.00 90.62 83 ASP A N 1
ATOM 631 C CA . ASP A 1 83 ? 13.705 5.935 -3.097 1.00 90.62 83 ASP A CA 1
ATOM 632 C C . ASP A 1 83 ? 12.551 6.931 -2.902 1.00 90.62 83 ASP A C 1
ATOM 634 O O . ASP A 1 83 ? 11.527 6.634 -2.280 1.00 90.62 83 ASP A O 1
ATOM 638 N N . PHE A 1 84 ? 12.732 8.149 -3.416 1.00 90.00 84 PHE A N 1
ATOM 639 C CA . PHE A 1 84 ? 11.758 9.228 -3.258 1.00 90.00 84 PHE A CA 1
ATOM 640 C C . PHE A 1 84 ? 10.404 8.899 -3.897 1.00 90.00 84 PHE A C 1
ATOM 642 O O . PHE A 1 84 ? 9.366 9.163 -3.289 1.00 90.00 84 PHE A O 1
ATOM 649 N N . GLU A 1 85 ? 10.395 8.321 -5.099 1.00 86.00 85 GLU A N 1
ATOM 650 C CA . GLU A 1 85 ? 9.157 8.080 -5.846 1.00 86.00 85 GLU A CA 1
ATOM 651 C C . GLU A 1 85 ? 8.356 6.930 -5.234 1.00 86.00 85 GLU A C 1
ATOM 653 O O . GLU A 1 85 ? 7.142 7.047 -5.043 1.00 86.00 85 GLU A O 1
ATOM 658 N N . ILE A 1 86 ? 9.028 5.849 -4.827 1.00 88.06 86 ILE A N 1
ATOM 659 C CA . ILE A 1 86 ? 8.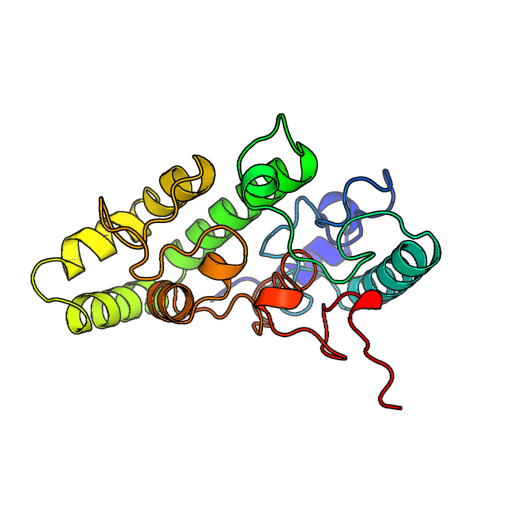371 4.743 -4.122 1.00 88.06 86 ILE A CA 1
ATOM 660 C C . ILE A 1 86 ? 7.842 5.183 -2.765 1.00 88.06 86 ILE A C 1
ATOM 662 O O . ILE A 1 86 ? 6.694 4.869 -2.436 1.00 88.06 86 ILE A O 1
ATOM 666 N N . SER A 1 87 ? 8.632 5.938 -2.000 1.00 91.50 87 SER A N 1
ATOM 667 C CA . SER A 1 87 ? 8.195 6.434 -0.699 1.00 91.50 87 SER A CA 1
ATOM 668 C C . SER A 1 87 ? 6.995 7.372 -0.828 1.00 91.50 87 SER A C 1
ATOM 670 O O . SER A 1 87 ? 5.993 7.233 -0.120 1.00 91.50 87 SER A O 1
ATOM 672 N N . ARG A 1 88 ? 7.031 8.279 -1.809 1.00 90.81 88 ARG A N 1
ATOM 673 C CA . ARG A 1 88 ? 5.921 9.184 -2.114 1.00 90.81 88 ARG A CA 1
ATOM 674 C C . ARG A 1 88 ? 4.661 8.433 -2.539 1.00 90.81 88 ARG A C 1
ATOM 676 O O . ARG A 1 88 ? 3.565 8.765 -2.075 1.00 90.81 88 ARG A O 1
ATOM 683 N N . TRP A 1 89 ? 4.797 7.433 -3.408 1.00 89.56 89 TRP A N 1
ATOM 684 C CA . TRP A 1 89 ? 3.675 6.594 -3.810 1.00 89.56 89 TRP A CA 1
ATOM 685 C C . TRP A 1 89 ? 3.069 5.862 -2.620 1.00 89.56 89 TRP A C 1
ATOM 687 O O . TRP A 1 89 ? 1.849 5.888 -2.457 1.00 89.56 89 TRP A O 1
ATOM 697 N N . PHE A 1 90 ? 3.905 5.244 -1.783 1.00 93.62 90 PHE A N 1
ATOM 698 C CA . PHE A 1 90 ? 3.457 4.502 -0.610 1.00 93.62 90 PHE A CA 1
ATOM 699 C C . PHE A 1 90 ? 2.700 5.416 0.357 1.00 93.62 90 PHE A C 1
ATOM 701 O O . PHE A 1 90 ? 1.602 5.065 0.790 1.00 93.62 90 PHE A O 1
ATOM 708 N N . GLY A 1 91 ? 3.214 6.637 0.552 1.00 94.19 91 GLY A N 1
ATOM 709 C CA . GLY A 1 91 ? 2.529 7.772 1.171 1.00 94.19 91 GLY A CA 1
ATOM 710 C C . GLY A 1 91 ? 1.082 7.918 0.716 1.00 94.19 91 GLY A C 1
ATOM 711 O O . GLY A 1 91 ? 0.142 7.677 1.475 1.00 94.19 91 GLY A O 1
ATOM 712 N N . GLY A 1 92 ? 0.878 8.275 -0.553 1.00 92.12 92 GLY A N 1
ATOM 713 C CA . GLY A 1 92 ? -0.481 8.484 -1.058 1.00 92.12 92 GLY A CA 1
ATOM 714 C C . GLY A 1 92 ? -1.306 7.206 -1.208 1.00 92.12 92 GLY A C 1
ATOM 715 O O . GLY A 1 92 ? -2.535 7.290 -1.261 1.00 92.12 92 GLY A O 1
ATOM 716 N N . TYR A 1 93 ? -0.679 6.030 -1.275 1.00 93.56 93 TYR A N 1
ATOM 717 C CA . TYR A 1 93 ? -1.380 4.752 -1.253 1.00 93.56 93 TYR A CA 1
ATOM 718 C C . TYR A 1 93 ? -2.000 4.498 0.124 1.00 93.56 93 TYR A C 1
ATOM 720 O O . TYR A 1 93 ? -3.196 4.219 0.199 1.00 93.56 93 TYR A O 1
ATOM 728 N N . LEU A 1 94 ? -1.234 4.657 1.210 1.00 95.19 94 LEU A N 1
ATOM 729 C CA . LEU A 1 94 ? -1.730 4.480 2.577 1.00 95.19 94 LEU A CA 1
ATOM 730 C C . LEU A 1 94 ? -2.733 5.563 2.982 1.00 95.19 94 LEU A C 1
ATOM 732 O O . LEU A 1 94 ? -3.775 5.237 3.549 1.00 95.19 94 LEU A O 1
ATOM 736 N N . THR A 1 95 ? -2.489 6.830 2.633 1.00 94.25 95 THR A N 1
ATOM 737 C CA . THR A 1 95 ? -3.471 7.903 2.872 1.00 94.25 95 THR A CA 1
ATOM 738 C C . THR A 1 95 ? -4.780 7.635 2.128 1.00 94.25 95 THR A C 1
ATOM 740 O O . THR A 1 95 ? -5.868 7.796 2.683 1.00 94.25 95 THR A O 1
ATOM 743 N N . GLY A 1 96 ? -4.695 7.185 0.871 1.00 92.44 96 GLY A N 1
ATOM 744 C CA . GLY A 1 96 ? -5.872 6.810 0.095 1.00 92.44 96 GLY A CA 1
ATOM 745 C C . GLY A 1 96 ? -6.589 5.583 0.665 1.00 92.44 96 GLY A C 1
ATOM 746 O O . GLY A 1 96 ? -7.818 5.549 0.657 1.00 92.44 96 GLY A O 1
ATOM 747 N N . LEU A 1 97 ? -5.843 4.595 1.177 1.00 93.19 97 LEU A N 1
ATOM 748 C CA . LEU A 1 97 ? -6.396 3.429 1.867 1.00 93.19 97 LEU A CA 1
ATOM 749 C C . LEU A 1 97 ? -7.193 3.864 3.083 1.00 93.19 97 LEU A C 1
ATOM 751 O O . LEU A 1 97 ? -8.368 3.534 3.175 1.00 93.19 97 LEU A O 1
ATOM 755 N N . HIS A 1 98 ? -6.595 4.645 3.976 1.00 93.88 98 HIS A N 1
ATOM 756 C CA . HIS A 1 98 ? -7.288 5.138 5.161 1.00 93.88 98 HIS A CA 1
ATOM 757 C C . HIS A 1 98 ? -8.532 5.955 4.798 1.00 93.88 98 HIS A C 1
ATOM 759 O O . HIS A 1 98 ? -9.603 5.669 5.322 1.00 93.88 98 HIS A O 1
ATOM 765 N N . SER A 1 99 ? -8.447 6.831 3.791 1.00 92.00 99 SER A N 1
ATOM 766 C CA . SER A 1 99 ? -9.615 7.564 3.277 1.00 92.00 99 SER A CA 1
ATOM 767 C C . SER A 1 99 ? -10.724 6.633 2.761 1.00 92.00 99 SER A C 1
ATOM 769 O O . SER A 1 99 ? -11.908 6.899 2.960 1.00 92.00 99 SER A O 1
ATOM 771 N N . LEU A 1 100 ? -10.366 5.540 2.075 1.00 89.38 100 LEU A N 1
ATOM 772 C CA . LEU A 1 100 ? -11.327 4.543 1.592 1.00 89.38 100 LEU A CA 1
ATOM 773 C C . LEU A 1 100 ? -12.009 3.816 2.758 1.00 89.38 100 LEU A C 1
ATOM 775 O O . LEU A 1 100 ? -13.227 3.621 2.722 1.00 89.38 100 LEU A O 1
ATOM 779 N N . LEU A 1 101 ? -11.219 3.424 3.759 1.00 90.19 101 LEU A N 1
ATOM 780 C CA . LEU A 1 101 ? -11.669 2.724 4.958 1.00 90.19 101 LEU A CA 1
ATOM 781 C C . LEU A 1 101 ? -12.596 3.605 5.808 1.00 90.19 101 LEU A C 1
ATOM 783 O O . LEU A 1 101 ? -13.649 3.144 6.235 1.00 90.19 101 LEU A O 1
ATOM 787 N N . GLU A 1 102 ? -12.251 4.880 5.996 1.00 89.69 102 GLU A N 1
ATOM 788 C CA . GLU A 1 102 ? -13.059 5.857 6.737 1.00 89.69 102 GLU A CA 1
ATOM 789 C C . GLU A 1 102 ? -14.429 6.093 6.075 1.00 89.69 102 GLU A C 1
ATOM 791 O O . GLU A 1 102 ? -15.440 6.282 6.753 1.00 89.69 102 GLU A O 1
ATOM 796 N N . GLN A 1 103 ? -14.487 6.041 4.741 1.00 88.75 103 GLN A N 1
ATOM 797 C CA . GLN A 1 103 ? -15.717 6.275 3.984 1.00 88.75 103 GLN A CA 1
ATOM 798 C C . GLN A 1 103 ? -16.651 5.054 3.895 1.00 88.75 103 GLN A C 1
ATOM 800 O O . GLN A 1 103 ? -17.840 5.247 3.615 1.00 88.75 103 GLN A O 1
ATOM 805 N N . ASP A 1 104 ? -16.176 3.814 4.104 1.00 87.00 104 ASP A N 1
ATOM 806 C CA . ASP A 1 104 ? -17.075 2.646 4.172 1.00 87.00 104 ASP A CA 1
ATOM 807 C C . ASP A 1 104 ? -17.604 2.462 5.596 1.00 87.00 104 ASP A C 1
ATOM 809 O O . ASP A 1 104 ? -16.935 1.911 6.470 1.00 87.00 104 ASP A O 1
ATOM 813 N N . THR A 1 105 ? -18.865 2.817 5.831 1.00 86.81 105 THR A N 1
ATOM 814 C CA . THR A 1 105 ? -19.503 2.538 7.127 1.00 86.81 105 THR A CA 1
ATOM 815 C C . THR A 1 105 ? -19.516 1.041 7.447 1.00 86.81 105 THR A C 1
ATOM 817 O O . THR A 1 105 ? -19.384 0.664 8.607 1.00 86.81 105 THR A O 1
ATOM 820 N N . ARG A 1 106 ? -19.611 0.176 6.423 1.00 88.19 106 ARG A N 1
ATOM 821 C CA . ARG A 1 106 ? -19.578 -1.284 6.608 1.00 88.19 106 ARG A CA 1
ATOM 822 C C . ARG A 1 106 ? -18.189 -1.759 6.999 1.00 88.19 106 ARG A C 1
ATOM 824 O O . ARG A 1 106 ? -18.070 -2.688 7.785 1.00 88.19 106 ARG A O 1
ATOM 831 N N . PHE A 1 107 ? -17.140 -1.111 6.485 1.00 86.00 107 PHE A N 1
ATOM 832 C CA . PHE A 1 107 ? -15.783 -1.416 6.920 1.00 86.00 107 PHE A CA 1
ATOM 833 C C . PHE A 1 107 ? -15.619 -1.114 8.405 1.00 86.00 107 PHE A C 1
ATOM 835 O O . PHE A 1 107 ? -15.082 -1.950 9.119 1.00 86.00 107 PHE A O 1
ATOM 842 N N . VAL A 1 108 ? -16.091 0.043 8.872 1.00 84.69 108 VAL A N 1
ATOM 843 C CA . VAL A 1 108 ? -15.962 0.447 10.280 1.00 84.69 108 VAL A CA 1
ATOM 844 C C . VAL A 1 108 ? -16.698 -0.521 11.216 1.00 84.69 108 VAL A C 1
ATOM 846 O O . VAL A 1 108 ? -16.155 -0.893 12.261 1.00 84.69 108 VAL A O 1
ATOM 849 N N . GLU A 1 109 ? -17.901 -0.957 10.834 1.00 84.88 109 GLU A N 1
ATOM 850 C CA . GLU A 1 109 ? -18.686 -1.960 11.568 1.00 84.88 109 GLU A CA 1
ATOM 851 C C . GLU A 1 109 ? -18.007 -3.337 11.569 1.00 84.88 109 GLU A C 1
ATOM 853 O O . GLU A 1 109 ? -17.838 -3.955 12.625 1.00 84.88 109 GLU A O 1
ATOM 858 N N . ASP A 1 110 ? -17.553 -3.804 10.406 1.00 88.19 110 ASP A N 1
ATOM 859 C CA . ASP A 1 110 ? -16.857 -5.083 10.296 1.00 88.19 110 ASP A CA 1
ATOM 860 C C . ASP A 1 110 ? -15.514 -5.061 11.033 1.00 88.19 110 ASP A C 1
ATOM 862 O O . ASP A 1 110 ? -15.142 -6.043 11.674 1.00 88.19 110 ASP A O 1
ATOM 866 N N . LEU A 1 111 ? -14.776 -3.949 10.963 1.00 87.06 111 LEU A N 1
ATOM 867 C CA . LEU A 1 111 ? -13.513 -3.766 11.669 1.00 87.06 111 LEU A CA 1
ATOM 868 C C . LEU A 1 111 ? -13.735 -3.927 13.168 1.00 87.06 111 LEU A C 1
ATOM 870 O O . LEU A 1 111 ? -12.987 -4.660 13.805 1.00 87.06 111 LEU A O 1
ATOM 874 N N . TRP A 1 112 ? -14.782 -3.302 13.713 1.00 85.62 112 TRP A N 1
ATOM 875 C CA . TRP A 1 112 ? -15.151 -3.467 15.116 1.00 85.62 112 TRP A CA 1
ATOM 876 C C . TRP A 1 112 ? -15.396 -4.938 15.469 1.00 85.62 112 TRP A C 1
ATOM 878 O O . TRP A 1 112 ? -14.877 -5.434 16.469 1.00 85.62 112 TRP A O 1
ATOM 888 N N . SER A 1 113 ? -16.145 -5.663 14.632 1.00 86.38 113 SER A N 1
ATOM 889 C CA . SER A 1 113 ? -16.379 -7.096 14.839 1.00 86.38 113 SER A CA 1
ATOM 890 C C . SER A 1 113 ? -15.071 -7.899 14.819 1.00 86.38 113 SER A C 1
ATOM 892 O O . SER A 1 113 ? -14.826 -8.704 15.719 1.00 86.38 113 SER A O 1
ATOM 894 N N . ARG A 1 114 ? -14.193 -7.645 13.840 1.00 84.88 114 ARG A N 1
ATOM 895 C CA . ARG A 1 114 ? -12.919 -8.359 13.667 1.00 84.88 114 ARG A CA 1
ATOM 896 C C . ARG A 1 114 ? -11.936 -8.094 14.805 1.00 84.88 114 ARG A C 1
ATOM 898 O O . ARG A 1 114 ? -11.367 -9.047 15.333 1.00 84.88 114 ARG A O 1
ATOM 905 N N . THR A 1 115 ? -11.756 -6.842 15.227 1.00 83.38 115 THR A N 1
ATOM 906 C CA . THR A 1 115 ? -10.828 -6.514 16.323 1.00 83.38 115 THR A CA 1
ATOM 907 C C . THR A 1 115 ? -11.312 -7.077 17.659 1.00 83.38 115 THR A C 1
ATOM 909 O O . THR A 1 115 ? -10.501 -7.527 18.467 1.00 83.38 115 THR A O 1
ATOM 912 N N . HIS A 1 116 ? 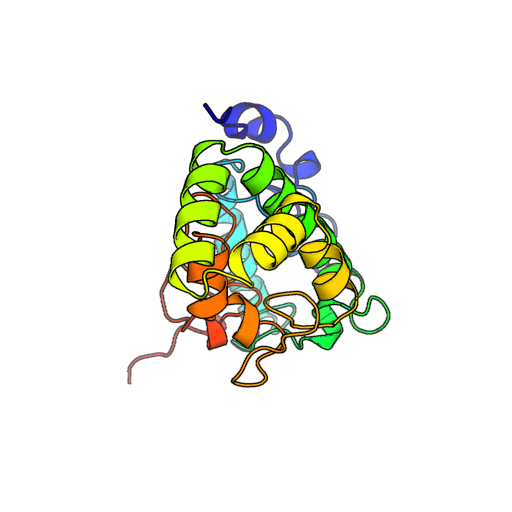-12.628 -7.139 17.876 1.00 81.38 116 HIS A N 1
ATOM 913 C CA . HIS A 1 116 ? -13.202 -7.719 19.088 1.00 81.38 116 HIS A CA 1
ATOM 914 C C . HIS A 1 116 ? -13.054 -9.247 19.158 1.00 81.38 116 HIS A C 1
ATOM 916 O O . HIS A 1 116 ? -12.850 -9.790 20.243 1.00 81.38 116 HIS A O 1
ATOM 922 N N . ILE A 1 117 ? -13.114 -9.941 18.012 1.00 77.19 117 ILE A N 1
ATOM 923 C CA . ILE A 1 117 ? -12.852 -11.390 17.928 1.00 77.19 117 ILE A CA 1
ATOM 924 C C . ILE A 1 117 ? -11.402 -11.705 18.305 1.00 77.19 117 ILE A C 1
ATOM 926 O O . ILE A 1 117 ? -11.147 -12.713 18.962 1.00 77.19 117 ILE A O 1
ATOM 930 N N . LEU A 1 118 ? -10.454 -10.857 17.897 1.00 73.06 118 LEU A N 1
ATOM 931 C CA . LEU A 1 118 ? -9.038 -11.080 18.179 1.00 73.06 118 LEU A CA 1
ATOM 932 C C . LEU A 1 118 ? -8.715 -10.907 19.667 1.00 73.06 118 LEU A C 1
ATOM 934 O O . LEU A 1 118 ? -7.956 -11.708 20.210 1.00 73.06 118 LEU A O 1
ATOM 938 N N . ASN A 1 119 ? -9.282 -9.890 20.326 1.00 74.31 119 ASN A N 1
ATOM 939 C CA . ASN A 1 119 ? -9.151 -9.672 21.767 1.00 74.31 119 ASN A CA 1
ATOM 940 C C . ASN A 1 119 ? -10.154 -8.603 22.245 1.00 74.31 119 ASN A C 1
ATOM 942 O O . ASN A 1 119 ? -10.148 -7.474 21.759 1.00 74.31 119 ASN A O 1
ATOM 946 N N . ASN A 1 120 ? -10.983 -8.932 23.237 1.00 77.06 120 ASN A N 1
ATOM 947 C CA . ASN A 1 120 ? -12.028 -8.041 23.752 1.00 77.06 120 ASN A CA 1
ATOM 948 C C . ASN A 1 120 ? -11.456 -6.738 24.360 1.00 77.06 120 ASN A C 1
ATOM 950 O O . ASN A 1 120 ? -11.987 -5.653 24.125 1.00 77.06 120 ASN A O 1
ATOM 954 N N . GLU A 1 121 ? -10.331 -6.817 25.078 1.00 80.94 121 GLU A N 1
ATOM 955 C CA . GLU A 1 121 ? -9.733 -5.654 25.747 1.00 80.94 121 GLU A CA 1
ATOM 956 C C . GLU A 1 121 ? -8.948 -4.766 24.774 1.00 80.94 121 GLU A C 1
ATOM 958 O O . GLU A 1 121 ? -9.085 -3.540 24.795 1.00 80.94 121 GLU A O 1
ATOM 963 N N . THR A 1 122 ? -8.161 -5.362 23.874 1.00 84.81 122 THR A N 1
ATOM 964 C CA . THR A 1 122 ? -7.338 -4.591 22.925 1.00 84.81 122 THR A CA 1
ATOM 965 C C . THR A 1 122 ? -8.087 -4.219 21.647 1.00 84.81 122 THR A C 1
ATOM 967 O O . THR A 1 122 ? -7.649 -3.321 20.931 1.00 84.81 122 THR A O 1
ATOM 970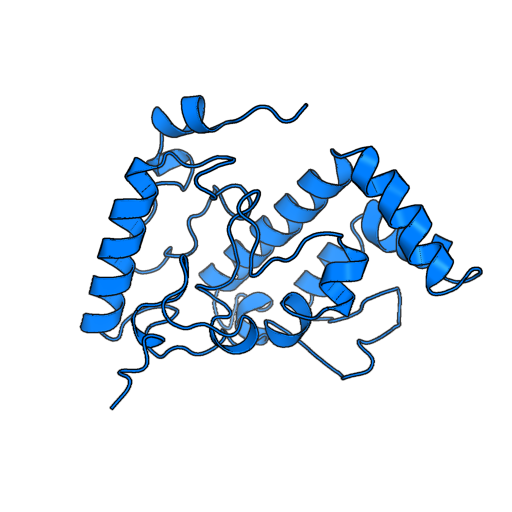 N N . GLY A 1 123 ? -9.235 -4.841 21.365 1.00 86.75 123 GLY A N 1
ATOM 971 C CA . GLY A 1 123 ? -9.989 -4.623 20.132 1.00 86.75 123 GLY A CA 1
ATOM 972 C C . GLY A 1 123 ? -10.451 -3.176 19.950 1.00 86.75 123 GLY A C 1
ATOM 973 O O . GLY A 1 123 ? -10.389 -2.644 18.842 1.00 86.75 123 GLY A O 1
ATOM 974 N N . LYS A 1 124 ? -10.824 -2.494 21.044 1.00 89.69 124 LYS A N 1
ATOM 975 C CA . LYS A 1 124 ? -11.167 -1.061 21.020 1.00 89.69 124 LYS A CA 1
ATOM 976 C C . LYS A 1 124 ? -9.948 -0.178 20.738 1.00 89.69 124 LYS A C 1
ATOM 978 O O . LYS A 1 124 ? -10.063 0.798 20.002 1.00 89.69 124 LYS A O 1
ATOM 983 N N . VAL A 1 125 ? -8.796 -0.512 21.320 1.00 91.38 125 VAL A N 1
ATOM 984 C CA . VAL A 1 125 ? -7.539 0.224 21.110 1.00 91.38 125 VAL A CA 1
ATOM 985 C C . VAL A 1 125 ? -7.092 0.088 19.655 1.00 91.38 125 VAL A C 1
ATOM 987 O O . VAL A 1 125 ? -6.810 1.091 19.009 1.00 91.38 125 VAL A O 1
ATOM 990 N N . GLN A 1 126 ? -7.119 -1.131 19.115 1.00 90.69 126 GLN A N 1
ATOM 991 C CA . GLN A 1 126 ? -6.779 -1.407 17.721 1.00 90.69 126 GLN A CA 1
ATOM 992 C C . GLN A 1 126 ? -7.757 -0.747 16.739 1.00 90.69 126 GLN A C 1
ATOM 994 O O . GLN A 1 126 ? -7.337 -0.199 15.725 1.00 90.69 126 GLN A O 1
ATOM 999 N N . TRP A 1 127 ? -9.057 -0.758 17.046 1.00 91.69 127 TRP A N 1
ATOM 1000 C CA . TRP A 1 127 ? -10.058 -0.072 16.228 1.00 91.69 127 TRP A CA 1
ATOM 1001 C C . TRP A 1 127 ? -9.792 1.437 16.171 1.00 91.69 127 TRP A C 1
ATOM 1003 O O . TRP A 1 127 ? -9.719 1.999 15.080 1.00 91.69 127 TRP A O 1
ATOM 1013 N N . ASN A 1 128 ? -9.565 2.076 17.327 1.00 92.62 128 ASN A N 1
ATOM 1014 C CA . ASN A 1 12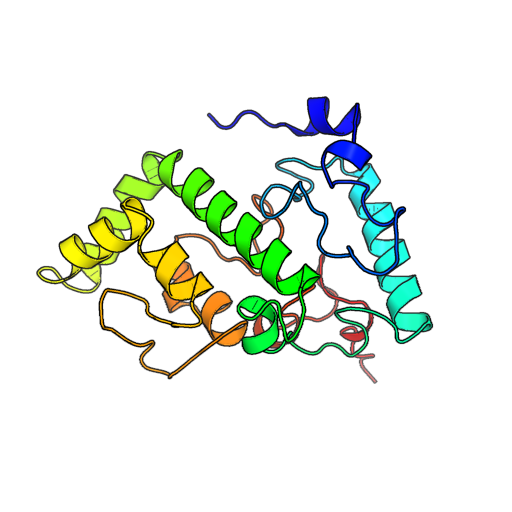8 ? -9.243 3.504 17.397 1.00 92.62 128 ASN A CA 1
ATOM 1015 C C . ASN A 1 128 ? -7.971 3.827 16.606 1.00 92.62 128 ASN A C 1
ATOM 1017 O O . ASN A 1 128 ? -7.967 4.784 15.847 1.00 92.62 128 ASN A O 1
ATOM 1021 N N . TYR A 1 129 ? -6.932 3.004 16.751 1.00 93.19 129 TYR A N 1
ATOM 1022 C CA . TYR A 1 129 ? -5.654 3.155 16.054 1.00 93.19 129 TYR A CA 1
ATOM 1023 C C . TYR A 1 129 ? -5.799 3.172 14.524 1.00 93.19 129 TYR A C 1
ATOM 1025 O O . TYR A 1 129 ? -5.134 3.939 13.831 1.00 93.19 129 TYR A O 1
ATOM 1033 N N . ILE A 1 130 ? -6.702 2.355 13.979 1.00 92.25 130 ILE A N 1
ATOM 1034 C CA . ILE A 1 130 ? -6.940 2.298 12.531 1.00 92.25 130 ILE A CA 1
ATOM 1035 C C . ILE A 1 130 ? -7.822 3.453 12.073 1.00 92.25 130 ILE A C 1
ATOM 1037 O O . ILE A 1 130 ? -7.508 4.116 11.088 1.00 92.25 130 ILE A O 1
ATOM 1041 N N . VAL A 1 131 ? -8.925 3.705 12.782 1.00 91.94 131 VAL A N 1
ATOM 1042 C CA . VAL A 1 131 ? -9.891 4.741 12.395 1.00 91.94 131 VAL A CA 1
ATOM 1043 C C . VAL A 1 131 ? -9.288 6.139 12.527 1.00 91.94 131 VAL A C 1
ATOM 1045 O O . VAL A 1 131 ? -9.496 6.963 11.642 1.00 91.94 131 VAL A O 1
ATOM 1048 N N . ALA A 1 132 ? -8.491 6.395 13.567 1.00 94.38 132 ALA A N 1
ATOM 1049 C CA . ALA A 1 132 ? -7.821 7.679 13.774 1.00 94.38 132 ALA A CA 1
ATOM 1050 C C . ALA A 1 132 ? -6.731 7.980 12.731 1.00 94.38 132 ALA A C 1
ATOM 1052 O O . ALA A 1 132 ? -6.338 9.133 12.592 1.00 94.38 132 ALA A O 1
ATOM 1053 N N . GLY A 1 133 ? -6.265 6.969 11.992 1.00 93.19 133 GLY A N 1
ATOM 1054 C CA . GLY A 1 133 ? -5.186 7.118 11.016 1.00 93.19 133 GLY A CA 1
ATOM 1055 C C . GLY A 1 133 ? -3.785 6.928 11.598 1.00 93.19 133 GLY A C 1
ATOM 1056 O O . GLY A 1 133 ? -2.839 6.845 10.821 1.00 93.19 133 GLY A O 1
ATOM 1057 N N . ASP A 1 134 ? -3.645 6.738 12.915 1.00 95.56 134 ASP A N 1
ATOM 1058 C CA . ASP A 1 134 ? -2.359 6.458 13.577 1.00 95.56 134 ASP A CA 1
ATOM 1059 C C . ASP A 1 134 ? -1.619 5.273 12.924 1.00 95.56 134 ASP A C 1
ATOM 1061 O O . ASP A 1 134 ? -0.390 5.246 12.854 1.00 95.56 134 ASP A O 1
ATOM 1065 N N . PHE A 1 135 ? -2.362 4.284 12.409 1.00 93.50 135 PHE A N 1
ATOM 1066 C CA . PHE A 1 135 ? -1.777 3.154 11.685 1.00 93.50 135 PHE A CA 1
ATOM 1067 C C . PHE A 1 135 ? -1.020 3.573 10.417 1.00 93.50 135 PHE A C 1
ATOM 1069 O O . PHE A 1 135 ? -0.002 2.964 10.090 1.00 93.50 135 PHE A O 1
ATOM 1076 N N . VAL A 1 136 ? -1.499 4.598 9.707 1.00 95.50 136 VAL A N 1
ATOM 1077 C CA . VAL A 1 136 ? -0.833 5.130 8.513 1.00 95.50 136 VAL A CA 1
ATOM 1078 C C . VAL A 1 136 ? 0.472 5.790 8.917 1.00 95.50 136 VAL A C 1
ATOM 1080 O O . VAL A 1 136 ? 1.504 5.472 8.336 1.00 95.50 136 VAL A O 1
ATOM 1083 N N . ASP A 1 137 ? 0.444 6.645 9.938 1.00 96.00 137 ASP A N 1
ATOM 1084 C CA . ASP A 1 137 ? 1.627 7.378 10.391 1.00 96.00 137 ASP A CA 1
ATOM 1085 C C . ASP A 1 137 ? 2.742 6.429 10.840 1.00 96.00 137 ASP A C 1
ATOM 1087 O O . ASP A 1 137 ? 3.902 6.598 10.467 1.00 96.00 137 ASP A O 1
ATOM 1091 N N . VAL A 1 138 ? 2.394 5.385 11.594 1.00 95.62 138 VAL A N 1
ATOM 1092 C CA . VAL A 1 138 ? 3.354 4.369 12.047 1.00 95.62 138 VAL A CA 1
ATOM 1093 C C . VAL A 1 138 ? 3.963 3.620 10.853 1.00 95.62 138 VAL A C 1
ATOM 1095 O O . VAL A 1 138 ? 5.186 3.517 10.767 1.00 95.62 138 VAL A O 1
ATOM 1098 N N . LEU A 1 139 ? 3.154 3.194 9.874 1.00 96.38 139 LEU A N 1
ATOM 1099 C CA . LEU A 1 139 ? 3.676 2.538 8.668 1.00 96.38 139 LEU A CA 1
ATOM 1100 C C . LEU A 1 139 ? 4.563 3.464 7.827 1.00 96.38 139 LEU A C 1
ATOM 1102 O O . LEU A 1 139 ? 5.593 3.020 7.324 1.00 96.38 139 LEU A O 1
ATOM 1106 N N . LEU A 1 140 ? 4.201 4.742 7.683 1.00 96.12 140 LEU A N 1
ATOM 1107 C CA . LEU A 1 140 ? 5.002 5.722 6.941 1.00 96.12 140 LEU A CA 1
ATOM 1108 C C . LEU A 1 140 ? 6.333 6.035 7.627 1.00 96.12 140 LEU A C 1
ATOM 1110 O O . LEU A 1 140 ? 7.309 6.327 6.942 1.00 96.12 140 LEU A O 1
ATOM 1114 N N . ASN A 1 141 ? 6.398 5.902 8.951 1.00 96.75 141 ASN A N 1
ATOM 1115 C CA . ASN A 1 141 ? 7.636 6.027 9.717 1.00 96.75 141 ASN A CA 1
ATOM 1116 C C . ASN A 1 141 ? 8.517 4.764 9.674 1.00 96.75 141 ASN A C 1
ATOM 1118 O O . ASN A 1 141 ? 9.585 4.746 10.283 1.00 96.75 141 ASN A O 1
ATOM 1122 N N . GLY A 1 142 ? 8.111 3.714 8.950 1.00 95.88 142 GLY A N 1
ATOM 1123 C CA . GLY A 1 142 ? 8.871 2.463 8.865 1.00 95.88 142 GLY A CA 1
ATOM 1124 C C . GLY A 1 142 ? 8.605 1.483 10.004 1.00 95.88 142 GLY A C 1
ATOM 1125 O O . GLY A 1 142 ? 9.306 0.475 10.106 1.00 95.88 142 GLY A O 1
ATOM 1126 N N . ASP A 1 143 ? 7.590 1.736 10.829 1.00 96.19 143 ASP A N 1
ATOM 1127 C CA . ASP A 1 143 ? 7.189 0.852 11.914 1.00 96.19 143 ASP A CA 1
ATOM 1128 C C . ASP A 1 143 ? 6.048 -0.076 11.460 1.00 96.19 143 ASP A C 1
ATOM 1130 O O . ASP A 1 143 ? 4.974 0.349 11.042 1.00 96.19 143 ASP A O 1
ATOM 1134 N N . TRP A 1 144 ? 6.261 -1.390 11.553 1.00 95.88 144 TRP A N 1
ATOM 1135 C CA . TRP A 1 144 ? 5.356 -2.406 10.994 1.00 95.88 144 TRP A CA 1
ATOM 1136 C C . TRP A 1 144 ? 4.525 -3.080 12.094 1.00 95.88 144 TRP A C 1
ATOM 1138 O O . TRP A 1 144 ? 4.752 -4.234 12.481 1.00 95.88 144 TRP A O 1
ATOM 1148 N N . HIS A 1 145 ? 3.586 -2.319 12.660 1.00 94.00 145 HIS A N 1
ATOM 1149 C CA . HIS A 1 145 ? 2.732 -2.735 13.777 1.00 94.00 145 HIS A CA 1
ATOM 1150 C C . HIS A 1 145 ? 1.276 -2.961 13.339 1.00 94.00 145 HIS A C 1
ATOM 1152 O O . HIS A 1 145 ? 0.748 -2.249 12.490 1.00 94.00 145 HIS A O 1
ATOM 1158 N N . LEU A 1 146 ? 0.606 -3.956 13.934 1.00 90.88 146 LEU A N 1
ATOM 1159 C CA . LEU A 1 146 ? -0.822 -4.238 13.677 1.00 90.88 146 LEU A CA 1
ATOM 1160 C C . LEU A 1 146 ? -1.758 -3.513 14.661 1.00 90.88 146 LEU A C 1
ATOM 1162 O O . LEU A 1 146 ? -2.971 -3.475 14.467 1.00 90.88 146 LEU A O 1
ATOM 1166 N N . SER A 1 147 ? -1.209 -3.010 15.762 1.00 91.88 147 SER A N 1
ATOM 1167 C CA . SER A 1 147 ? -1.897 -2.333 16.864 1.00 91.88 147 SER A CA 1
ATOM 1168 C C . SER A 1 147 ? -0.847 -1.506 17.622 1.00 91.88 147 SER A C 1
ATOM 1170 O O . SER A 1 147 ? 0.342 -1.811 17.477 1.00 91.88 147 SER A O 1
ATOM 1172 N N . PRO A 1 148 ? -1.226 -0.505 18.443 1.00 93.25 148 PRO A N 1
ATOM 1173 C CA . PRO A 1 148 ? -0.261 0.268 19.220 1.00 93.25 148 PRO A CA 1
ATOM 1174 C C . PRO A 1 148 ? 0.683 -0.645 20.000 1.00 93.25 148 PRO A C 1
ATOM 1176 O O . PRO A 1 148 ? 0.223 -1.544 20.702 1.00 93.25 148 PRO A O 1
ATOM 1179 N N . ASP A 1 149 ? 1.987 -0.449 19.801 1.00 87.44 149 ASP A N 1
ATOM 1180 C CA . ASP A 1 149 ? 3.083 -1.202 20.427 1.00 87.44 149 ASP A CA 1
ATOM 1181 C C . ASP A 1 149 ? 3.087 -2.727 20.189 1.00 87.44 149 ASP A C 1
ATOM 1183 O O . ASP A 1 149 ? 3.895 -3.454 20.772 1.00 87.44 149 ASP A O 1
ATOM 1187 N N . VAL A 1 150 ? 2.228 -3.238 19.301 1.00 88.81 150 VAL A N 1
ATOM 1188 C CA . VAL A 1 150 ? 2.168 -4.662 18.954 1.00 88.81 150 VAL A CA 1
ATOM 1189 C C . VAL A 1 150 ? 2.774 -4.873 17.575 1.00 88.81 150 VAL A C 1
ATOM 1191 O O . VAL A 1 150 ? 2.133 -4.695 16.532 1.00 88.81 150 VAL A O 1
ATOM 1194 N N . ARG A 1 151 ? 4.032 -5.316 17.585 1.00 89.19 151 ARG A N 1
ATOM 1195 C CA . ARG A 1 151 ? 4.727 -5.785 16.385 1.00 89.19 151 ARG A CA 1
ATOM 1196 C C . ARG A 1 151 ? 4.000 -6.956 15.746 1.00 89.19 151 ARG A C 1
ATOM 1198 O O . ARG A 1 151 ? 3.384 -7.780 16.425 1.00 89.19 151 ARG A O 1
ATOM 1205 N N . HIS A 1 152 ? 4.134 -7.061 14.427 1.00 91.00 152 HIS A N 1
ATOM 1206 C CA . HIS A 1 152 ? 3.731 -8.265 13.719 1.00 91.00 152 HIS A CA 1
ATOM 1207 C C . HIS A 1 152 ? 4.418 -9.485 14.353 1.00 91.00 152 HIS A C 1
ATOM 1209 O O . HIS A 1 152 ? 5.640 -9.514 14.460 1.00 91.00 152 HIS A O 1
ATOM 1215 N N . HIS A 1 153 ? 3.668 -10.510 14.766 1.00 91.56 153 HIS A N 1
ATOM 1216 C CA . HIS A 1 153 ? 4.222 -11.635 15.539 1.00 91.56 153 HIS A CA 1
ATOM 1217 C C . HIS A 1 153 ? 5.293 -12.444 14.782 1.00 91.56 153 HIS A C 1
ATOM 1219 O O . HIS A 1 153 ? 6.142 -13.090 15.390 1.00 91.56 153 HIS A O 1
ATOM 1225 N N . ARG A 1 154 ? 5.263 -12.384 13.445 1.00 95.19 154 ARG A N 1
ATOM 1226 C CA . ARG A 1 154 ? 6.272 -12.975 12.544 1.00 95.19 154 ARG A CA 1
ATOM 1227 C C . ARG A 1 154 ? 7.410 -12.018 12.179 1.00 95.19 154 ARG A C 1
ATOM 1229 O O . ARG A 1 154 ? 8.250 -12.372 11.364 1.00 95.19 154 ARG A O 1
ATOM 1236 N N . ASN A 1 155 ? 7.422 -10.815 12.755 1.00 95.75 155 ASN A N 1
ATOM 1237 C CA . ASN A 1 155 ? 8.352 -9.727 12.443 1.00 95.75 155 ASN A CA 1
ATOM 1238 C C . ASN A 1 155 ? 8.374 -9.366 10.946 1.00 95.75 155 ASN A C 1
ATOM 1240 O O . ASN A 1 155 ? 9.430 -9.085 10.388 1.00 95.75 155 ASN A O 1
ATOM 1244 N N . PHE A 1 156 ? 7.218 -9.419 10.281 1.00 97.75 156 PHE A N 1
ATOM 1245 C CA . PHE A 1 156 ? 7.119 -9.024 8.880 1.00 97.75 156 PHE A CA 1
ATOM 1246 C C . PHE A 1 156 ? 7.180 -7.506 8.741 1.00 97.75 156 PHE A C 1
ATOM 1248 O O . PHE A 1 156 ? 6.600 -6.784 9.550 1.00 97.75 156 PHE A O 1
ATOM 1255 N N . THR A 1 157 ? 7.844 -7.056 7.682 1.00 98.06 157 THR A N 1
ATOM 1256 C CA . THR A 1 157 ? 7.955 -5.655 7.269 1.00 98.06 157 THR A CA 1
ATOM 1257 C C . THR A 1 157 ? 7.691 -5.540 5.767 1.00 98.06 157 THR A C 1
ATOM 1259 O O . THR A 1 157 ? 7.655 -6.553 5.058 1.00 98.06 157 THR A O 1
ATOM 1262 N N . GLY A 1 158 ? 7.477 -4.322 5.267 1.00 97.38 158 GLY A N 1
ATOM 1263 C CA . GLY A 1 158 ? 7.344 -4.061 3.834 1.00 97.38 158 GLY A CA 1
ATOM 1264 C C . GLY A 1 158 ? 6.262 -4.898 3.161 1.00 97.38 158 GLY A C 1
ATOM 1265 O O . GLY A 1 158 ? 5.166 -5.099 3.687 1.00 97.38 158 GLY A O 1
ATOM 1266 N N . CYS A 1 159 ? 6.608 -5.435 1.996 1.00 98.00 159 CYS A N 1
ATOM 1267 C CA . CYS A 1 159 ? 5.733 -6.286 1.201 1.00 98.00 159 CYS A CA 1
ATOM 1268 C C . CYS A 1 159 ? 5.217 -7.522 1.949 1.00 98.00 159 CYS A C 1
ATOM 1270 O O . CYS A 1 159 ? 4.031 -7.835 1.843 1.00 98.00 159 CYS A O 1
ATOM 1272 N N . ALA A 1 160 ? 6.051 -8.173 2.767 1.00 98.25 160 ALA A N 1
ATOM 1273 C CA . ALA A 1 160 ? 5.633 -9.349 3.529 1.00 98.25 160 ALA A CA 1
ATOM 1274 C C . ALA A 1 160 ? 4.560 -9.003 4.574 1.00 98.25 160 ALA A C 1
ATOM 1276 O O . ALA A 1 160 ? 3.657 -9.799 4.827 1.00 98.25 160 ALA A O 1
ATOM 1277 N N . PHE A 1 161 ? 4.632 -7.805 5.163 1.00 97.81 161 PHE A N 1
ATOM 1278 C CA . PHE A 1 161 ? 3.608 -7.307 6.079 1.00 97.81 161 PHE A CA 1
ATOM 1279 C C . PHE A 1 161 ? 2.310 -6.977 5.333 1.00 97.81 161 PHE A C 1
ATOM 1281 O O . PHE A 1 161 ? 1.242 -7.440 5.730 1.00 97.81 161 PHE A O 1
ATOM 1288 N N . LEU A 1 162 ? 2.399 -6.226 4.230 1.00 97.31 162 LEU A N 1
ATOM 1289 C CA . LEU A 1 162 ? 1.237 -5.779 3.449 1.00 97.31 162 LEU A CA 1
ATOM 1290 C C . LEU A 1 162 ? 0.472 -6.935 2.785 1.00 97.31 162 LEU A C 1
ATOM 1292 O O . LEU A 1 162 ? -0.746 -6.856 2.641 1.00 97.31 162 LEU A O 1
ATOM 1296 N N . ALA A 1 163 ? 1.170 -8.006 2.402 1.00 97.62 163 ALA A N 1
ATOM 1297 C CA . ALA A 1 163 ? 0.581 -9.218 1.831 1.00 97.62 163 ALA A CA 1
ATOM 1298 C C . ALA A 1 163 ? 0.151 -10.251 2.892 1.00 97.62 163 ALA A C 1
ATOM 1300 O O . ALA A 1 163 ? -0.335 -11.331 2.557 1.00 97.62 163 ALA A O 1
ATOM 1301 N N . SER A 1 164 ? 0.354 -9.963 4.181 1.00 97.06 164 SER A N 1
ATOM 1302 C CA . SER A 1 164 ? 0.032 -10.902 5.253 1.00 97.06 164 SER A CA 1
ATOM 1303 C C . SER A 1 164 ? -1.482 -11.078 5.433 1.00 97.06 164 SER A C 1
ATOM 1305 O O . SER A 1 164 ? -2.286 -10.169 5.185 1.00 97.06 164 SER A O 1
ATOM 1307 N N . TYR A 1 165 ? -1.892 -12.259 5.905 1.00 94.88 165 TYR A N 1
ATOM 1308 C CA . TYR A 1 165 ? -3.303 -12.516 6.196 1.00 94.88 165 TYR A CA 1
ATOM 1309 C C . TYR A 1 165 ? -3.771 -11.725 7.424 1.00 94.88 165 TYR A C 1
ATOM 1311 O O . TYR A 1 165 ? -4.952 -11.428 7.538 1.00 94.88 165 TYR A O 1
ATOM 1319 N N . GLU A 1 166 ? -2.866 -11.377 8.339 1.00 93.00 166 GLU A N 1
ATOM 1320 C CA . GLU A 1 166 ? -3.125 -10.583 9.535 1.00 93.00 166 GLU A CA 1
ATOM 1321 C C . GLU A 1 166 ? -3.469 -9.154 9.143 1.00 93.00 166 GLU A C 1
ATOM 1323 O O . GLU A 1 166 ? -4.473 -8.621 9.612 1.00 93.00 166 GLU A O 1
ATOM 1328 N N . PHE A 1 167 ? -2.685 -8.566 8.235 1.00 94.25 167 PHE A N 1
ATOM 1329 C CA . PHE A 1 167 ? -2.993 -7.261 7.670 1.00 94.25 167 PHE A CA 1
ATOM 1330 C C . PHE A 1 167 ? -4.313 -7.308 6.896 1.00 94.25 167 PHE A C 1
ATOM 1332 O O . PHE A 1 167 ? -5.200 -6.500 7.155 1.00 94.25 167 PHE A O 1
ATOM 1339 N N . THR A 1 168 ? -4.502 -8.314 6.038 1.00 94.12 168 THR A N 1
ATOM 1340 C CA . THR A 1 168 ? -5.750 -8.508 5.276 1.00 94.12 168 THR A CA 1
ATOM 1341 C C . THR A 1 168 ? -6.973 -8.659 6.182 1.00 94.12 168 THR A C 1
ATOM 1343 O O . THR A 1 168 ? -8.008 -8.047 5.931 1.00 94.12 168 THR A O 1
ATOM 1346 N N . LEU A 1 169 ? -6.873 -9.449 7.254 1.00 90.00 169 LEU A N 1
ATOM 1347 C CA . LEU A 1 169 ? -7.942 -9.632 8.234 1.00 90.00 169 LEU A CA 1
ATOM 1348 C C . LEU A 1 169 ? -8.233 -8.322 8.964 1.00 90.00 169 LEU A C 1
ATOM 1350 O O . LEU A 1 169 ? -9.392 -8.011 9.224 1.00 90.00 169 LEU A O 1
ATOM 1354 N N . LEU A 1 170 ? -7.202 -7.535 9.257 1.00 89.81 170 LEU A N 1
ATOM 1355 C CA . LEU A 1 170 ? -7.353 -6.254 9.923 1.00 89.81 170 LEU A CA 1
ATOM 1356 C C . LEU A 1 170 ? -8.078 -5.235 9.034 1.00 89.81 170 LEU A C 1
ATOM 1358 O O . LEU A 1 170 ? -9.135 -4.730 9.410 1.00 89.81 170 LEU A O 1
ATOM 1362 N N . ILE A 1 171 ? -7.559 -4.979 7.831 1.00 91.75 171 ILE A N 1
ATOM 1363 C CA . ILE A 1 171 ? -8.110 -3.972 6.911 1.00 91.75 171 ILE A CA 1
ATOM 1364 C C . ILE A 1 171 ? -9.255 -4.495 6.032 1.00 91.75 171 ILE A C 1
ATOM 1366 O O . ILE A 1 171 ? -9.822 -3.741 5.248 1.00 91.75 171 ILE A O 1
ATOM 1370 N N . GLY A 1 172 ? -9.621 -5.774 6.147 1.00 91.25 172 GLY A N 1
ATOM 1371 C CA . GLY A 1 172 ? -10.715 -6.388 5.388 1.00 91.25 172 GLY A CA 1
ATOM 1372 C C . GLY A 1 172 ? -10.516 -6.380 3.867 1.00 91.25 172 GLY A C 1
ATOM 1373 O O . GLY A 1 172 ? -11.491 -6.506 3.126 1.00 91.25 172 GLY A O 1
ATOM 1374 N N . LEU A 1 173 ? -9.281 -6.196 3.395 1.00 92.88 173 LEU A N 1
ATOM 1375 C CA . LEU A 1 173 ? -8.954 -5.997 1.988 1.00 92.88 173 LEU A CA 1
ATOM 1376 C C . LEU A 1 173 ? -7.643 -6.703 1.647 1.00 92.88 173 LEU A C 1
ATOM 1378 O O . LEU A 1 173 ? -6.597 -6.405 2.217 1.00 92.88 173 LEU A O 1
ATOM 1382 N N . ASP A 1 174 ? -7.705 -7.614 0.681 1.00 95.06 174 ASP A N 1
ATOM 1383 C CA . ASP A 1 174 ? -6.525 -8.267 0.118 1.00 95.06 174 ASP A CA 1
ATOM 1384 C C . ASP A 1 174 ? -5.888 -7.336 -0.925 1.00 95.06 174 ASP A C 1
ATOM 1386 O O . ASP A 1 174 ? -6.405 -7.176 -2.038 1.00 95.06 174 ASP A O 1
ATOM 1390 N N . LEU A 1 175 ? -4.766 -6.711 -0.557 1.00 95.38 175 LEU A N 1
ATOM 1391 C CA . LEU A 1 175 ? -4.034 -5.790 -1.429 1.00 95.38 175 LEU A CA 1
ATOM 1392 C C . LEU A 1 175 ? -3.372 -6.481 -2.630 1.00 95.38 175 LEU A C 1
ATOM 1394 O O . LEU A 1 175 ? -3.003 -5.804 -3.590 1.00 95.38 175 LEU A O 1
ATOM 1398 N N . CYS A 1 176 ? -3.224 -7.804 -2.613 1.00 95.06 176 CYS A N 1
ATOM 1399 C CA . CYS A 1 176 ? -2.690 -8.568 -3.729 1.00 95.06 176 CYS A CA 1
ATOM 1400 C C . CYS A 1 176 ? -3.784 -8.907 -4.748 1.00 95.06 176 CYS A C 1
ATOM 1402 O O . CYS A 1 176 ? -3.511 -8.854 -5.943 1.00 95.06 176 CYS A O 1
ATOM 1404 N N . TRP A 1 177 ? -5.012 -9.231 -4.326 1.00 88.88 177 TRP A N 1
ATOM 1405 C CA . TRP A 1 177 ? -6.047 -9.781 -5.224 1.00 88.88 177 TRP A CA 1
ATOM 1406 C C . TRP A 1 177 ? -7.181 -8.826 -5.620 1.00 88.88 177 TRP A C 1
ATOM 1408 O O . TRP A 1 177 ? -7.905 -9.068 -6.586 1.00 88.88 177 TRP A O 1
ATOM 1418 N N . THR A 1 178 ? -7.367 -7.733 -4.896 1.00 75.12 178 THR A N 1
ATOM 1419 C CA . THR A 1 178 ? -8.522 -6.852 -5.088 1.00 75.12 178 THR A CA 1
ATOM 1420 C C . THR A 1 178 ? -8.588 -6.174 -6.463 1.00 75.12 178 THR A C 1
ATOM 1422 O O . THR A 1 178 ? -7.598 -5.692 -7.014 1.00 75.12 178 THR A O 1
ATOM 1425 N N . THR A 1 179 ? -9.806 -6.087 -7.003 1.00 77.69 179 THR A N 1
ATOM 1426 C CA . THR A 1 179 ? -10.135 -5.255 -8.169 1.00 77.69 179 THR A CA 1
ATOM 1427 C C . THR A 1 179 ? -10.617 -3.862 -7.765 1.00 77.69 179 THR A C 1
ATOM 1429 O O . THR A 1 179 ? -10.692 -2.969 -8.605 1.00 77.69 179 THR A O 1
ATOM 1432 N N . VAL A 1 180 ? -10.980 -3.670 -6.492 1.00 83.62 180 VAL A N 1
ATOM 1433 C CA . VAL A 1 180 ? -11.553 -2.418 -5.977 1.00 83.62 180 VAL A CA 1
ATOM 1434 C C . VAL A 1 180 ? -10.471 -1.357 -5.840 1.00 83.62 180 VAL A C 1
ATOM 1436 O O . VAL A 1 180 ? -10.700 -0.202 -6.174 1.00 83.62 180 VAL A O 1
ATOM 1439 N N . VAL A 1 181 ? -9.265 -1.751 -5.445 1.00 89.69 181 VAL A N 1
ATOM 1440 C CA . VAL A 1 181 ? -8.111 -0.853 -5.384 1.00 89.69 181 VAL A CA 1
ATOM 1441 C C . VAL A 1 181 ? -6.984 -1.339 -6.281 1.00 89.69 181 VAL A C 1
ATOM 1443 O O . VAL A 1 181 ? -7.015 -2.455 -6.796 1.00 89.69 181 VAL A O 1
ATOM 1446 N N . ARG A 1 182 ? -6.011 -0.469 -6.554 1.00 89.31 182 ARG A N 1
ATOM 1447 C CA . ARG A 1 182 ? -4.798 -0.842 -7.276 1.00 89.31 182 ARG A CA 1
ATOM 1448 C C . ARG A 1 182 ? -4.064 -1.877 -6.431 1.00 89.31 182 ARG A C 1
ATOM 1450 O O . ARG A 1 182 ? -3.616 -1.548 -5.347 1.00 89.31 182 ARG A O 1
ATOM 1457 N N . ASN A 1 183 ? -3.948 -3.105 -6.925 1.00 91.38 183 ASN A N 1
ATOM 1458 C CA . ASN A 1 183 ? -3.176 -4.121 -6.223 1.00 91.38 183 ASN A CA 1
ATOM 1459 C C . ASN A 1 183 ? -1.686 -3.749 -6.139 1.00 91.38 183 ASN A C 1
ATOM 1461 O O . ASN A 1 183 ? -1.169 -2.995 -6.969 1.00 91.38 183 ASN A O 1
ATOM 1465 N N . ILE A 1 184 ? -1.000 -4.312 -5.147 1.00 93.38 184 ILE A N 1
ATOM 1466 C CA . ILE A 1 184 ? 0.422 -4.051 -4.886 1.00 93.38 184 ILE A CA 1
ATOM 1467 C C . ILE A 1 184 ? 1.355 -5.021 -5.620 1.00 93.38 184 ILE A C 1
ATOM 1469 O O . ILE A 1 184 ? 2.562 -4.937 -5.436 1.00 93.38 184 ILE A O 1
ATOM 1473 N N . ARG A 1 185 ? 0.841 -5.916 -6.478 1.00 90.94 185 ARG A N 1
ATOM 1474 C CA . ARG A 1 185 ? 1.625 -6.972 -7.155 1.00 90.94 185 ARG A CA 1
ATOM 1475 C C . ARG A 1 185 ? 2.818 -6.451 -7.949 1.00 90.94 185 ARG A C 1
ATOM 1477 O O . ARG A 1 185 ? 3.813 -7.150 -8.065 1.00 90.94 185 ARG A O 1
ATOM 1484 N N . ASN A 1 186 ? 2.736 -5.234 -8.483 1.00 85.81 186 ASN A N 1
ATOM 1485 C CA . ASN A 1 186 ? 3.845 -4.645 -9.232 1.00 85.81 186 ASN A CA 1
ATOM 1486 C C . ASN A 1 186 ? 5.027 -4.232 -8.330 1.00 85.81 186 ASN A C 1
ATOM 1488 O O . ASN A 1 186 ? 6.156 -4.162 -8.796 1.00 85.81 186 ASN A O 1
ATOM 1492 N N . ILE A 1 187 ? 4.765 -3.954 -7.048 1.00 90.94 187 ILE A N 1
ATOM 1493 C CA . ILE A 1 187 ? 5.755 -3.506 -6.049 1.00 90.94 187 ILE A CA 1
ATOM 1494 C C . ILE A 1 187 ? 6.124 -4.650 -5.093 1.00 90.94 187 ILE A C 1
ATOM 1496 O O . ILE A 1 187 ? 7.249 -4.720 -4.611 1.00 90.94 187 ILE A O 1
ATOM 1500 N N . CYS A 1 188 ? 5.194 -5.573 -4.863 1.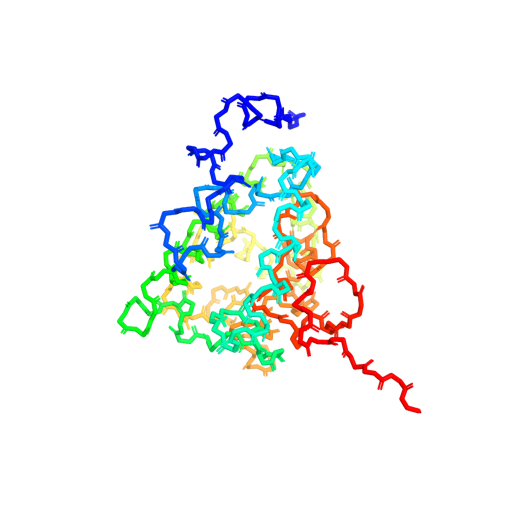00 95.31 188 CYS A N 1
ATOM 1501 C CA . CYS A 1 188 ? 5.330 -6.726 -3.983 1.00 95.31 188 CYS A CA 1
ATOM 1502 C C . CYS A 1 188 ? 5.037 -8.048 -4.715 1.00 95.31 188 CYS A C 1
ATOM 1504 O O . CYS A 1 188 ? 4.155 -8.800 -4.283 1.00 95.31 188 CYS A O 1
ATOM 1506 N N . PRO A 1 189 ? 5.687 -8.331 -5.860 1.00 93.44 189 PRO A N 1
ATOM 1507 C CA . PRO A 1 189 ? 5.366 -9.507 -6.652 1.00 93.44 189 PRO A CA 1
ATOM 1508 C C . PRO A 1 189 ? 5.592 -10.824 -5.907 1.00 93.44 189 PRO A C 1
ATOM 1510 O O . PRO A 1 189 ? 4.742 -11.707 -5.979 1.00 93.44 189 PRO A O 1
ATOM 1513 N N . VAL A 1 190 ? 6.694 -10.969 -5.172 1.00 95.50 190 VAL A N 1
ATOM 1514 C CA . VAL A 1 190 ? 7.044 -12.221 -4.489 1.00 95.50 190 VAL A CA 1
ATOM 1515 C C . VAL A 1 190 ? 6.098 -12.452 -3.321 1.00 95.50 190 VAL A C 1
ATOM 1517 O O . VAL A 1 190 ? 5.491 -13.518 -3.227 1.00 95.50 190 VAL A O 1
ATOM 1520 N N . SER A 1 191 ? 5.905 -11.440 -2.473 1.00 97.00 191 SER A N 1
ATOM 1521 C CA . SER A 1 191 ? 4.979 -11.532 -1.338 1.00 97.00 191 SER A CA 1
ATOM 1522 C C . SER A 1 191 ? 3.532 -11.783 -1.775 1.00 97.00 191 SER A C 1
ATOM 1524 O O . SER A 1 191 ? 2.799 -12.483 -1.081 1.00 97.00 191 SER A O 1
ATOM 1526 N N . CYS A 1 192 ? 3.124 -11.272 -2.941 1.00 96.50 192 CYS A N 1
ATOM 1527 C CA . CYS A 1 192 ? 1.814 -11.554 -3.530 1.00 96.50 192 CYS A CA 1
ATOM 1528 C C . CYS A 1 192 ? 1.742 -12.868 -4.330 1.00 96.50 192 CYS A C 1
ATOM 1530 O O . CYS A 1 192 ? 0.700 -13.144 -4.932 1.00 96.50 192 CYS A O 1
ATOM 1532 N N . GLY A 1 193 ? 2.814 -13.665 -4.370 1.00 94.94 193 GLY A N 1
ATOM 1533 C CA . GLY A 1 193 ? 2.850 -14.947 -5.074 1.00 94.94 193 GLY A CA 1
ATOM 1534 C C . GLY A 1 193 ? 2.696 -14.811 -6.588 1.00 94.94 193 GLY A C 1
ATOM 1535 O O . GLY A 1 193 ? 1.963 -15.585 -7.200 1.00 94.94 193 GLY A O 1
ATOM 1536 N N . CYS A 1 194 ? 3.314 -13.792 -7.186 1.00 92.31 194 CYS A N 1
ATOM 1537 C CA . CYS A 1 194 ? 3.158 -13.502 -8.601 1.00 92.31 194 CYS A CA 1
ATOM 1538 C C . CYS A 1 194 ? 3.572 -14.654 -9.519 1.00 92.31 194 CYS A C 1
ATOM 1540 O O . CYS A 1 194 ? 4.556 -15.349 -9.300 1.00 92.31 194 CYS A O 1
ATOM 1542 N N . GLY A 1 195 ? 2.795 -14.774 -10.590 1.00 86.94 195 GLY A N 1
ATOM 1543 C CA . GLY A 1 195 ? 3.020 -15.627 -11.750 1.00 86.94 195 GLY A CA 1
ATOM 1544 C C . GLY A 1 195 ? 2.384 -14.923 -12.944 1.00 86.94 195 GLY A C 1
ATOM 1545 O O . GLY A 1 195 ? 2.521 -13.711 -13.084 1.00 86.94 195 GLY A O 1
ATOM 1546 N N . THR A 1 196 ? 1.560 -15.616 -13.726 1.00 86.25 196 THR A N 1
ATOM 1547 C CA . THR A 1 196 ? 0.843 -15.044 -14.888 1.00 86.25 196 THR A CA 1
ATOM 1548 C C . THR A 1 196 ? -0.403 -14.212 -14.536 1.00 86.25 196 THR A C 1
ATOM 1550 O O . THR A 1 196 ? -1.226 -13.894 -15.396 1.00 86.25 196 THR A O 1
ATOM 1553 N N . MET A 1 197 ? -0.575 -13.849 -13.262 1.00 86.94 197 MET A N 1
ATOM 1554 C CA . MET A 1 197 ? -1.744 -13.114 -12.777 1.00 86.94 197 MET A CA 1
ATOM 1555 C C . MET A 1 197 ? -1.735 -11.646 -13.215 1.00 86.94 197 MET A C 1
ATOM 1557 O O . MET A 1 197 ? -0.691 -11.011 -13.360 1.00 86.94 197 MET A O 1
ATOM 1561 N N . GLU A 1 198 ? -2.924 -11.055 -13.352 1.00 84.19 198 GLU A N 1
ATOM 1562 C CA . GLU A 1 198 ? -3.047 -9.634 -13.676 1.00 84.19 198 GLU A CA 1
ATOM 1563 C C . GLU A 1 198 ? -2.361 -8.741 -12.629 1.00 84.19 198 GLU A C 1
ATOM 1565 O O . GLU A 1 198 ? -2.602 -8.859 -11.428 1.00 84.19 198 GLU A O 1
ATOM 1570 N N . GLY A 1 199 ? -1.569 -7.774 -13.095 1.00 81.94 199 GLY A N 1
ATOM 1571 C CA . GLY A 1 199 ? -0.856 -6.825 -12.238 1.00 81.94 199 GLY A CA 1
ATOM 1572 C C . GLY A 1 199 ? 0.511 -7.320 -11.772 1.00 81.94 199 GLY A C 1
ATOM 1573 O O . GLY A 1 199 ? 1.252 -6.528 -11.197 1.00 81.94 199 GLY A O 1
ATOM 1574 N N . CYS A 1 200 ? 0.858 -8.580 -12.048 1.00 88.12 200 CYS A N 1
ATOM 1575 C CA . CYS A 1 200 ? 2.217 -9.065 -11.861 1.00 88.12 200 CYS A CA 1
ATOM 1576 C C . CYS A 1 200 ? 3.155 -8.513 -12.944 1.00 88.12 200 CYS A C 1
ATOM 1578 O O . CYS A 1 200 ? 2.743 -8.394 -14.105 1.00 88.12 200 CYS A O 1
ATOM 1580 N N . PRO A 1 201 ? 4.409 -8.194 -12.584 1.00 86.31 201 PRO A N 1
ATOM 1581 C CA . PRO A 1 201 ? 5.456 -7.925 -13.554 1.00 86.31 201 PRO A CA 1
ATOM 1582 C C . PRO A 1 201 ? 5.664 -9.124 -14.481 1.00 86.31 201 PRO A C 1
ATOM 1584 O O . PRO A 1 201 ? 5.593 -10.275 -14.055 1.00 86.31 201 PRO A O 1
ATOM 1587 N N . VAL A 1 202 ? 5.985 -8.849 -15.742 1.00 86.06 202 VAL A N 1
ATOM 1588 C CA . VAL A 1 202 ? 6.241 -9.882 -16.765 1.00 86.06 202 VAL A CA 1
ATOM 1589 C C . VAL A 1 202 ? 7.443 -10.756 -16.404 1.00 86.06 202 VAL A C 1
ATOM 1591 O O . VAL A 1 202 ? 7.469 -11.935 -16.727 1.00 86.06 202 VAL A O 1
ATOM 1594 N N . SER A 1 203 ? 8.402 -10.200 -15.665 1.00 85.19 203 SER A N 1
ATOM 1595 C CA . SER A 1 203 ? 9.558 -10.921 -15.121 1.00 85.19 203 SER A CA 1
ATOM 1596 C C . SER A 1 203 ? 9.197 -12.066 -14.177 1.00 85.19 203 SER A C 1
ATOM 1598 O O . SER A 1 203 ? 10.019 -12.947 -13.951 1.00 85.19 203 SER A O 1
ATOM 1600 N N . CYS A 1 204 ? 7.988 -12.053 -13.610 1.00 87.88 204 CYS A N 1
ATOM 1601 C CA . CYS A 1 204 ? 7.492 -13.115 -12.741 1.00 87.88 204 CYS A CA 1
ATOM 1602 C C . CYS A 1 204 ? 6.902 -14.293 -13.509 1.00 87.88 204 CYS A C 1
ATOM 1604 O O . CYS A 1 204 ? 6.440 -15.253 -12.893 1.00 87.88 204 CYS A O 1
ATOM 1606 N N . PHE A 1 205 ? 6.829 -14.212 -14.837 1.00 89.06 205 PHE A N 1
ATOM 1607 C CA . PHE A 1 205 ? 6.291 -15.293 -15.641 1.00 89.06 205 PHE A CA 1
ATOM 1608 C C . PHE A 1 205 ? 7.386 -16.354 -15.723 1.00 89.06 205 PHE A C 1
ATOM 1610 O O . PHE A 1 205 ? 8.323 -16.237 -16.504 1.00 89.06 205 PHE A O 1
ATOM 1617 N N . VAL A 1 206 ? 7.309 -17.337 -14.826 1.00 78.88 206 VAL A N 1
ATOM 1618 C CA . VAL A 1 206 ? 8.172 -18.514 -14.878 1.00 78.88 206 VAL A CA 1
ATOM 1619 C C . VAL A 1 206 ? 7.739 -19.311 -16.102 1.00 78.88 206 VAL A C 1
ATOM 1621 O O . VAL A 1 206 ? 6.576 -19.711 -16.184 1.00 78.88 206 VAL A O 1
ATOM 1624 N N . ASP A 1 207 ? 8.646 -19.504 -17.056 1.00 62.66 207 ASP A N 1
ATOM 1625 C CA . ASP A 1 207 ? 8.430 -20.471 -18.126 1.00 62.66 207 ASP A CA 1
ATOM 1626 C C . ASP A 1 207 ? 8.364 -21.860 -17.467 1.00 62.66 207 ASP A C 1
ATOM 1628 O O . ASP A 1 207 ? 9.309 -22.293 -16.805 1.00 62.66 207 ASP A O 1
ATOM 1632 N N . GLU A 1 208 ? 7.209 -22.523 -17.551 1.00 55.28 208 GLU A N 1
ATOM 1633 C CA . GLU A 1 208 ? 7.089 -23.930 -17.165 1.00 55.28 208 GLU A CA 1
ATOM 1634 C C . GLU A 1 208 ? 7.845 -24.765 -18.213 1.00 55.28 208 GLU A C 1
ATOM 1636 O O . GLU A 1 208 ? 7.301 -25.051 -19.281 1.00 55.28 208 GLU A O 1
ATOM 1641 N N . ASP A 1 209 ? 9.109 -25.091 -17.926 1.00 50.88 209 ASP A N 1
ATOM 1642 C CA . ASP A 1 209 ? 9.901 -26.091 -18.665 1.00 50.88 209 ASP A CA 1
ATOM 1643 C C . ASP A 1 209 ? 9.355 -27.522 -18.472 1.00 50.88 209 ASP A C 1
ATOM 1645 O O . ASP A 1 209 ? 9.056 -27.912 -17.314 1.00 50.88 209 ASP A O 1
#

Foldseek 3Di:
DADQQQVVCVVVVCVLLLQPCPPDVQALCSPPCQFQNFCRRHHPPVSLVVNQVVLVVCLVVCHDFQVQLAAADLCCCQPCVVPVNNVVSNLNNLVVLLVVCLPDPVSLVLLLVLLCVVPVVQSVQLSCCSNVSVCVVCSNNQHLASGVVHADPVNDGGLLSLQDVSVCSNRVDRLLDDSNTPRCCRNNVVSSVDEPDRPHRPNRPDDPD

pLDDT: mean 84.07, std 12.69, range [35.31, 98.25]

Secondary structure (DSSP, 8-state):
----THHHHHHSTTTTTSS-SSS-TT-TT-TTTGGG-STTTTS-HHHHHHHHHHHHHHHHHT-STTTTS-PPPHHHHH-TTT-HHHHHHHHHHHHHHHHHHHH-HHHHHHHHHHHHHH-HHHHHHHHHHHHTSHHHHHHHTT--EEETTEE-TT---HHHHHTSHHHHHHHT--TTT-SSS--STTTSTTTTT-SSSTTS-GGG-----

Organism: Noctiluca scintillans (NCBI:txid2966)

Sequence (209 aa):
SYMNMSRFRALCPETCGCHDFARGFEDVTGWPATIFGSSVFGCPDSCKHVRTAISQWLFHSQMGIGANCTDVPHEALTNPEVDFEISRWFGGYLTGLHSLLEQDTRFVEDLWSRTHILNNETGKVQWNYIVAGDFVDVLLNGDWHLSPDVRHHRNFTGCAFLASYEFTLLIGLDLCWTTVVRNIRNICPVSCGCGTMEGCPVSCFVDED